Protein 1CR0 (pdb70)

Nearest PDB structures (foldseek):
  1cr0-assembly1_A  TM=1.004E+00  e=1.723E-52  Escherichia phage T7
  1e0j-assembly1_B  TM=9.551E-01  e=3.280E-39  Escherichia phage T7
  1e0j-assembly1_A  TM=9.214E-01  e=4.225E-39  Escherichia phage T7
  5ikn-assembly1_H  TM=9.353E-01  e=5.532E-37  Escherichia phage T7
  6n9w-assembly1_C  TM=9.108E-01  e=1.042E-36  Escherichia phage T7

Sequence (241 aa):
MRERIREHLSSEESVGLLFSGCTGINDKTLGARGGEVIMVTSGSGMGKSTFVRQQALQWGTAMGKKVGLAMLEESVEETAEDLIGLHNRVRLRQSDSLKREIIENGKFDQWFDELFGNDTFHLYDSFAEAETDRLLAKLAYMRSGLGCDVIILDHISIRKMIDNLMTKLKGFAKSTGVVLVVICHLKDLRALRQLSDTIIALERNQLVLVRILKCRFTGDTGIAGYMEYNKETGWLEPSSY

CATH classification: 3.40.50.300

InterPro domains:
  IPR006171 TOPRIM domain [PS50880] (151-238)
  IPR006171 TOPRIM domain [SM00493] (151-228)
  IPR007694 DNA helicase, DnaB-like, C-terminal [PF03796] (290-509)
  IPR007694 DNA helicase, DnaB-like, C-terminal [PS51199] (281-548)
  IPR013237 DNA primase/helicase Gp4, N-terminal, Bacteriophage T7-like [PF08273] (13-47)
  IPR013237 DNA primase/helicase Gp4, N-terminal, Bacteriophage T7-like [SM00778] (12-48)
  IPR027032 Twinkle-like protein [PTHR12873] (53-548)
  IPR027417 P-loop containing nucleoside triphosphate hydrolase [G3DSA:3.40.50.300] (271-547)
  IPR027417 P-loop containing nucleoside triphosphate hydrolase [SSF52540] (273-540)
  IPR034154 Archaeal primase DnaG/twinkle-like, TOPRIM domain [cd01029] (151-234)
  IPR046394 Bacteriophage T7 DNA helicase/primase [MF_04154] (8-566)
  IPR048774 Bacteriophage T7 DNA helicase/primase, N-terminal [PF21268] (76-134)

GO terms:
  GO:0003899 DNA-directed RNA polymerase activity (F, IDA)
  GO:0003678 DNA helicase activity (F, IDA)
  GO:0043139 5'-3' DNA helicase activity (F, IDA)
  GO:0016887 ATP hydrolysis activity (F, EXP)
  GO:0042802 identical protein binding (F, IPI)
  GO:0005515 protein binding (F, IPI)

Radius of gyration: 18.23 Å; Cα contacts (8 Å, |Δi|>4): 476; chains: 1; bounding box: 60×40×42 Å

Foldseek 3Di:
DVVVVVVVVVVDDQADQDFDFAQQPCVQANHFWFLAEEEEEEAPPLCRCQRVLRRLLCCVPVVVFAEEEEAQDDDPVVVLQSNLLLVVLANCVVDPPCVVCCVVVVVVVVSCCVRVVDLRYHYHYDPPDLDLVVVLVVVLCCCVVSVGQEYEAHAEDDDCSCVVNLVSVSVSRNVSRHGYYYYDHQCVVSVSVVSHQWYWYWDDDDDIWIWTCHHNSRRRGGTRADWCQDPGRRHTHYDDD

Structure (mmCIF, N/CA/C/O backbone):
data_1CR0
#
_entry.id   1CR0
#
_cell.length_a   80.600
_cell.length_b   80.600
_cell.length_c   85.610
_cell.angle_alpha   90.00
_cell.angle_beta   90.00
_cell.angle_gamma   120.00
#
_symmetry.space_group_name_H-M   'P 61'
#
loop_
_entity.id
_entity.type
_entity.pdbx_description
1 polymer 'DNA PRIMASE/HELICASE'
2 non-polymer 'SULFATE ION'
3 water water
#
loop_
_atom_site.group_PDB
_atom_site.id
_atom_site.type_symbol
_atom_site.label_atom_id
_atom_site.label_alt_id
_atom_site.label_comp_id
_atom_site.label_asym_id
_atom_site.label_entity_id
_atom_site.label_seq_id
_atom_site.pdbx_PDB_ins_code
_atom_site.Cartn_x
_atom_site.Cartn_y
_atom_site.Cartn_z
_atom_site.occupancy
_atom_site.B_iso_or_equiv
_atom_site.auth_seq_id
_atom_site.auth_comp_id
_atom_site.auth_asym_id
_atom_site.auth_atom_id
_atom_site.pdbx_PDB_model_num
ATOM 1 N N . MET A 1 1 ? 33.803 41.450 20.050 1.00 81.83 271 MET A N 1
ATOM 2 C CA . MET A 1 1 ? 32.971 40.555 20.894 1.00 80.69 271 MET A CA 1
ATOM 3 C C . MET A 1 1 ? 32.964 41.092 22.316 1.00 80.60 271 MET A C 1
ATOM 4 O O . MET A 1 1 ? 31.927 41.186 22.951 1.00 80.63 271 MET A O 1
ATOM 9 N N . ARG A 1 2 ? 34.147 41.435 22.811 1.00 78.28 272 ARG A N 1
ATOM 10 C CA . ARG A 1 2 ? 34.308 41.974 24.159 1.00 77.91 272 ARG A CA 1
ATOM 11 C C . ARG A 1 2 ? 33.234 43.039 24.465 1.00 76.65 272 ARG A C 1
ATOM 12 O O . ARG A 1 2 ? 32.386 42.830 25.321 1.00 76.33 272 ARG A O 1
ATOM 20 N N . GLU A 1 3 ? 33.286 44.171 23.732 1.00 75.44 273 GLU A N 1
ATOM 21 C CA . GLU A 1 3 ? 32.324 45.267 23.876 1.00 69.59 273 GLU A CA 1
ATOM 22 C C . GLU A 1 3 ? 30.936 44.733 23.633 1.00 61.78 273 GLU A C 1
ATOM 23 O O . GLU A 1 3 ? 29.975 45.128 24.285 1.00 64.30 273 GLU A O 1
ATOM 29 N N . ARG A 1 4 ? 30.860 43.821 22.674 1.00 56.59 274 ARG A N 1
ATOM 30 C CA . ARG A 1 4 ? 29.633 43.165 22.288 1.00 57.46 274 ARG A CA 1
ATOM 31 C C . ARG A 1 4 ? 29.022 42.408 23.468 1.00 55.92 274 ARG A C 1
ATOM 32 O O . ARG A 1 4 ? 27.813 42.475 23.668 1.00 58.81 274 ARG A O 1
ATOM 40 N N . ILE A 1 5 ? 29.870 41.695 24.234 1.00 54.81 275 ILE A N 1
ATOM 41 C CA . ILE A 1 5 ? 29.472 40.897 25.413 1.00 52.96 275 ILE A CA 1
ATOM 42 C C . ILE A 1 5 ? 29.076 41.829 26.558 1.00 54.03 275 ILE A C 1
ATOM 43 O O . ILE A 1 5 ? 28.011 41.692 27.151 1.00 59.56 275 ILE A O 1
ATOM 48 N N . ARG A 1 6 ? 29.964 42.769 26.833 1.00 54.47 276 ARG A N 1
ATOM 49 C CA . ARG A 1 6 ? 29.815 43.783 27.868 1.00 55.93 276 ARG A CA 1
ATOM 50 C C . ARG A 1 6 ? 28.405 44.390 27.882 1.00 54.58 276 ARG A C 1
ATOM 51 O O . ARG A 1 6 ? 27.638 44.159 28.813 1.00 48.16 276 ARG A O 1
ATOM 53 N N . GLU A 1 7 ? 28.079 45.177 26.841 1.00 55.85 277 GLU A N 1
ATOM 54 C CA . GLU A 1 7 ? 26.766 45.812 26.742 1.00 59.36 277 GLU A CA 1
ATOM 55 C C . GLU A 1 7 ? 25.671 44.763 26.846 1.00 56.73 277 GLU A C 1
ATOM 56 O O . GLU A 1 7 ? 24.634 45.001 27.443 1.00 59.21 277 GLU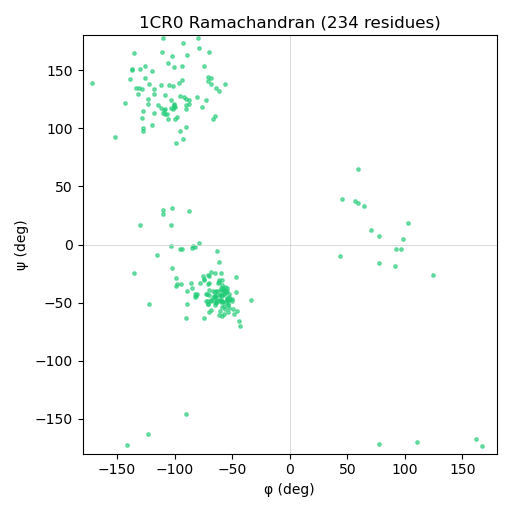 A O 1
ATOM 62 N N . HIS A 1 8 ? 25.912 43.588 26.261 1.00 57.24 278 HIS A N 1
ATOM 63 C CA . HIS A 1 8 ? 24.942 42.497 26.321 1.00 53.80 278 HIS A CA 1
ATOM 64 C C . HIS A 1 8 ? 24.685 42.130 27.781 1.00 50.40 278 HIS A C 1
ATOM 65 O O . HIS A 1 8 ? 23.542 41.936 28.187 1.00 50.20 278 HIS A O 1
ATOM 72 N N . LEU A 1 9 ? 25.765 42.059 28.553 1.00 49.41 279 LEU A N 1
ATOM 73 C CA . LEU A 1 9 ? 25.706 41.752 29.966 1.00 53.65 279 LEU A CA 1
ATOM 74 C C . LEU A 1 9 ? 24.950 42.839 30.723 1.00 58.84 279 LEU A C 1
ATOM 75 O O . LEU A 1 9 ? 24.093 42.544 31.541 1.00 59.48 279 LEU A O 1
ATOM 80 N N . SER A 1 10 ? 25.302 44.100 30.490 1.00 62.28 280 SER A N 1
ATOM 81 C CA . SER A 1 10 ? 24.678 45.225 31.194 1.00 65.93 280 SER A CA 1
ATOM 82 C C . SER A 1 10 ? 23.296 45.631 30.672 1.00 64.11 280 SER A C 1
ATOM 83 O O . SER A 1 10 ? 22.718 46.596 31.182 1.00 68.27 280 SER A O 1
ATOM 86 N N . SER A 1 11 ? 22.781 44.929 29.663 1.00 64.31 281 SER A N 1
ATOM 87 C CA . SER A 1 11 ? 21.477 45.247 29.058 1.00 66.43 281 SER A CA 1
ATOM 88 C C . SER A 1 11 ? 20.438 44.145 29.260 1.00 65.17 281 SER A C 1
ATOM 89 O O . SER A 1 11 ? 19.259 44.324 28.930 1.00 67.80 281 SER A O 1
ATOM 92 N N . GLU A 1 12 ? 20.880 43.017 29.763 1.00 61.49 282 GLU A N 1
ATOM 93 C CA . GLU A 1 12 ? 20.034 41.847 29.990 1.00 68.22 282 GLU A CA 1
ATOM 94 C C . GLU A 1 12 ? 19.211 41.937 31.300 1.00 71.08 282 GLU A C 1
ATOM 95 O O . GLU A 1 12 ? 19.756 42.165 32.386 1.00 74.35 282 GLU A O 1
ATOM 101 N N . GLU A 1 13 ? 17.872 41.744 31.176 1.00 71.42 283 GLU A N 1
ATOM 102 C CA . GLU A 1 13 ? 16.960 41.772 32.347 1.00 69.04 283 GLU A CA 1
ATOM 103 C C . GLU A 1 13 ? 16.714 40.344 32.855 1.00 61.81 283 GLU A C 1
ATOM 104 O O . GLU A 1 13 ? 15.918 39.573 32.303 1.00 62.28 283 GLU A O 1
ATOM 110 N N . SER A 1 14 ? 17.440 39.961 33.874 1.00 52.80 284 SER A N 1
ATOM 111 C CA . SER A 1 14 ? 17.286 38.609 34.365 1.00 48.07 284 SER A CA 1
ATOM 112 C C . SER A 1 14 ? 16.102 38.465 35.276 1.00 44.56 284 SER A C 1
ATOM 113 O O . SER A 1 14 ? 15.347 37.512 35.149 1.00 45.77 284 SER A O 1
ATOM 116 N N . VAL A 1 15 ? 15.950 39.423 36.188 1.00 42.60 285 VAL A N 1
ATOM 117 C CA . VAL A 1 15 ? 14.858 39.456 37.166 1.00 43.53 285 VAL A CA 1
ATOM 118 C C . VAL A 1 15 ? 13.642 40.216 36.602 1.00 40.14 285 VAL A C 1
ATOM 119 O O . VAL A 1 15 ? 13.705 41.419 36.317 1.00 44.59 285 VAL A O 1
ATOM 123 N N . GLY A 1 16 ? 12.531 39.502 36.452 1.00 36.35 286 GLY A N 1
ATOM 124 C CA . GLY A 1 16 ? 11.292 40.090 35.944 1.00 41.99 286 GLY A CA 1
ATOM 125 C C . GLY A 1 16 ? 10.407 40.642 37.079 1.00 38.68 286 GLY A C 1
ATOM 126 O O . GLY A 1 16 ? 10.903 41.159 38.096 1.00 38.09 286 GLY A O 1
ATOM 127 N N . LEU A 1 17 ? 9.093 40.546 36.909 1.00 33.73 287 LEU A N 1
ATOM 128 C CA . LEU A 1 17 ? 8.165 41.009 37.921 1.00 27.54 287 LEU A CA 1
ATOM 129 C C . LEU A 1 17 ? 8.157 39.980 39.018 1.00 28.97 287 LEU A C 1
ATOM 130 O O . LEU A 1 17 ? 7.832 38.817 38.790 1.00 32.76 287 LEU A O 1
ATOM 135 N N . LEU A 1 18 ? 8.548 40.391 40.205 1.00 32.34 288 LEU A N 1
ATOM 136 C CA . LEU A 1 18 ? 8.602 39.476 41.341 1.00 31.96 288 LEU A CA 1
ATOM 137 C C . LEU A 1 18 ? 7.214 39.042 41.787 1.00 34.08 288 LEU A C 1
ATOM 138 O O . LEU A 1 18 ? 6.297 39.858 41.857 1.00 38.32 288 LEU A O 1
ATOM 143 N N . PHE A 1 19 ? 7.074 37.740 42.109 1.00 31.73 289 PHE A N 1
ATOM 144 C CA . PHE A 1 19 ? 5.807 37.167 42.592 1.00 29.38 289 PHE A CA 1
ATOM 145 C C . PHE A 1 19 ? 5.628 37.519 44.075 1.00 35.92 289 PHE A C 1
ATOM 146 O O . PHE A 1 19 ? 6.553 38.027 44.708 1.00 37.16 289 PHE A O 1
ATOM 154 N N . SER A 1 20 ? 4.432 37.272 44.642 1.00 41.27 290 SER A N 1
ATOM 155 C CA . SER A 1 20 ? 4.184 37.608 46.061 1.00 44.18 290 SER A CA 1
ATOM 156 C C . SER A 1 20 ? 3.439 36.535 46.825 1.00 42.36 290 SER A C 1
ATOM 157 O O . SER A 1 20 ? 2.590 35.835 46.295 1.00 41.36 290 SER A O 1
ATOM 160 N N . GLY A 1 21 ? 3.720 36.494 48.126 1.00 44.09 291 GLY A N 1
ATOM 161 C CA . GLY A 1 21 ? 3.051 35.589 49.062 1.00 48.08 291 GLY A CA 1
ATOM 162 C C . GLY A 1 21 ? 3.735 34.238 49.265 1.00 48.62 291 GLY A C 1
ATOM 163 O O . GLY A 1 21 ? 3.450 33.539 50.230 1.00 52.97 291 GLY A O 1
ATOM 164 N N . CYS A 1 22 ? 4.609 33.853 48.362 1.00 49.93 292 CYS A N 1
ATOM 165 C CA . CYS A 1 22 ? 5.275 32.563 48.497 1.00 53.17 292 CYS A CA 1
ATOM 166 C C . CYS A 1 22 ? 6.776 32.717 48.595 1.00 57.62 292 CYS A C 1
ATOM 167 O O . CYS A 1 22 ? 7.449 32.917 47.588 1.00 58.80 292 CYS A O 1
ATOM 170 N N . THR A 1 23 ? 7.296 32.595 49.808 1.00 64.18 293 THR A N 1
ATOM 171 C CA . THR A 1 23 ? 8.736 32.684 50.025 1.00 71.84 293 THR A CA 1
ATOM 172 C C . THR A 1 23 ? 9.448 31.510 49.323 1.00 72.36 293 THR A C 1
ATOM 173 O O . THR A 1 23 ? 9.336 30.339 49.718 1.00 71.45 293 THR A O 1
ATOM 177 N N . GLY A 1 24 ? 10.193 31.825 48.275 1.00 69.46 294 GLY A N 1
ATOM 178 C CA . GLY A 1 24 ? 10.934 30.825 47.514 1.00 61.56 294 GLY A CA 1
ATOM 179 C C . GLY A 1 24 ? 10.603 30.826 46.015 1.00 57.69 294 GLY A C 1
ATOM 180 O O . GLY A 1 24 ? 11.400 30.380 45.192 1.00 62.39 294 GLY A O 1
ATOM 181 N N . ILE A 1 25 ? 9.410 31.271 45.664 1.00 51.55 295 ILE A N 1
ATOM 182 C CA . ILE A 1 25 ? 8.989 31.288 44.276 1.00 41.95 295 ILE A CA 1
ATOM 183 C C . ILE A 1 25 ? 9.966 32.107 43.410 1.00 41.11 295 ILE A C 1
ATOM 184 O O . ILE A 1 25 ? 10.303 31.693 42.312 1.00 43.18 295 ILE A O 1
ATOM 189 N N . ASN A 1 26 ? 10.411 33.270 43.927 1.00 38.94 296 ASN A N 1
ATOM 190 C CA . ASN A 1 26 ? 11.356 34.157 43.227 1.00 38.31 296 ASN A CA 1
ATOM 191 C C . ASN A 1 26 ? 12.754 33.573 43.174 1.00 41.22 296 ASN A C 1
ATOM 192 O O . ASN A 1 26 ? 13.537 33.902 42.279 1.00 44.60 296 ASN A O 1
ATOM 197 N N . ASP A 1 27 ? 13.071 32.719 44.134 1.00 38.44 297 ASP A N 1
ATOM 198 C CA . ASP A 1 27 ? 14.364 32.097 44.180 1.00 39.60 297 ASP A CA 1
ATOM 199 C C . ASP A 1 27 ? 14.534 31.208 42.961 1.00 38.16 297 ASP A C 1
ATOM 200 O O . ASP A 1 27 ? 15.568 31.255 42.299 1.00 47.03 297 ASP A O 1
ATOM 205 N N . LYS A 1 28 ? 13.527 30.353 42.718 1.00 34.16 298 LYS A N 1
ATOM 206 C CA . LYS A 1 28 ? 13.528 29.358 41.640 1.00 34.79 298 LYS A CA 1
ATOM 207 C C . LYS A 1 28 ? 13.069 29.862 40.283 1.00 33.31 298 LYS A C 1
ATOM 208 O O . LYS A 1 28 ? 13.099 29.110 39.328 1.00 43.32 298 LYS A O 1
ATOM 210 N N . THR A 1 29 ? 12.651 31.109 40.173 1.00 35.28 299 THR A N 1
ATOM 211 C CA . THR A 1 29 ? 12.200 31.622 38.865 1.00 30.49 299 THR A CA 1
ATOM 212 C C . THR A 1 29 ? 12.753 32.993 38.547 1.00 29.48 299 THR A C 1
ATOM 213 O O . THR A 1 29 ? 12.813 33.357 37.394 1.00 33.57 299 THR A O 1
ATOM 217 N N . LEU A 1 30 ? 13.115 33.751 39.575 1.00 31.64 300 LEU A N 1
ATOM 218 C CA . LEU A 1 30 ? 13.627 35.114 39.432 1.00 30.22 300 LEU A CA 1
ATOM 219 C C . LEU A 1 30 ? 12.547 36.035 38.857 1.00 30.98 300 LEU A C 1
ATOM 220 O O . LEU A 1 30 ? 12.848 36.984 38.154 1.00 34.98 300 LEU A O 1
ATOM 225 N N . GLY A 1 31 ? 11.295 35.767 39.205 1.00 27.43 301 GLY A N 1
ATOM 226 C CA . GLY A 1 31 ? 10.164 36.594 38.758 1.00 26.97 301 GLY A CA 1
ATOM 227 C C . GLY A 1 31 ? 9.745 36.340 37.326 1.00 29.82 301 GLY A C 1
ATOM 228 O O . GLY A 1 31 ? 10.219 35.403 36.691 1.00 32.54 301 GLY A O 1
ATOM 229 N N . ALA A 1 32 ? 8.829 37.199 36.839 1.00 27.20 302 ALA A N 1
ATOM 230 C CA . ALA A 1 32 ? 8.279 37.121 35.488 1.00 27.25 302 ALA A CA 1
ATOM 231 C C . ALA A 1 32 ? 8.888 38.162 34.530 1.00 28.11 302 ALA A C 1
ATOM 232 O O . ALA A 1 32 ? 8.735 39.373 34.701 1.00 29.14 302 ALA A O 1
ATOM 234 N N . ARG A 1 33 ? 9.551 37.670 33.492 1.00 27.58 303 ARG A N 1
ATOM 235 C CA . ARG A 1 33 ? 10.157 38.517 32.480 1.00 22.00 303 ARG A CA 1
ATOM 236 C C . ARG A 1 33 ? 9.211 38.739 31.300 1.00 25.92 303 ARG A C 1
ATOM 237 O O . ARG A 1 33 ? 8.323 37.947 31.007 1.00 25.76 303 ARG A O 1
ATOM 245 N N . GLY A 1 34 ? 9.408 39.853 30.626 1.00 29.72 304 GLY A N 1
ATOM 246 C CA . GLY A 1 34 ? 8.591 40.206 29.488 1.00 28.21 304 GLY A CA 1
ATOM 247 C C . GLY A 1 34 ? 8.896 39.305 28.315 1.00 29.17 304 GLY A C 1
ATOM 248 O O . GLY A 1 34 ? 10.051 38.979 28.049 1.00 27.82 304 GLY A O 1
ATOM 249 N N . GLY A 1 35 ? 7.856 38.923 27.600 1.00 33.00 305 GLY A N 1
ATOM 250 C CA . GLY A 1 35 ? 7.982 38.059 26.435 1.00 33.06 305 GLY A CA 1
ATOM 251 C C . GLY A 1 35 ? 7.815 36.595 26.808 1.00 32.14 305 GLY A C 1
ATOM 252 O O . GLY A 1 35 ? 7.824 35.727 25.945 1.00 38.50 305 GLY A O 1
ATOM 253 N N . GLU A 1 36 ? 7.676 36.331 28.100 1.00 30.63 306 GLU A N 1
ATOM 254 C CA . GLU A 1 36 ? 7.504 34.975 28.598 1.00 31.00 306 GLU A CA 1
ATOM 255 C C . GLU A 1 36 ? 6.048 34.693 28.901 1.00 30.28 306 GLU A C 1
ATOM 256 O O . GLU A 1 36 ? 5.253 35.587 29.225 1.00 31.28 306 GLU A O 1
ATOM 262 N N . VAL A 1 37 ? 5.716 33.427 28.804 1.00 25.20 307 VAL A N 1
ATOM 263 C CA . VAL A 1 37 ? 4.389 32.934 29.061 1.00 23.92 307 VAL A CA 1
ATOM 264 C C . VAL A 1 37 ? 4.415 32.132 30.336 1.00 29.57 307 VAL A C 1
ATOM 265 O O . VAL A 1 37 ? 5.021 31.061 30.392 1.00 34.52 307 VAL A O 1
ATOM 269 N N . ILE A 1 38 ? 3.744 32.633 31.364 1.00 27.23 308 ILE A N 1
ATOM 270 C CA . ILE A 1 38 ? 3.679 31.922 32.632 1.00 22.20 308 ILE A CA 1
ATOM 271 C C . ILE A 1 38 ? 2.412 31.118 32.672 1.00 25.75 308 ILE A C 1
ATOM 272 O O . ILE A 1 38 ? 1.322 31.644 32.439 1.00 25.16 308 ILE A O 1
ATOM 277 N N . MET A 1 39 ? 2.556 29.842 32.972 1.00 30.01 309 MET A N 1
ATOM 278 C CA . MET A 1 39 ? 1.421 28.940 33.058 1.00 27.30 309 MET A CA 1
ATOM 279 C C . MET A 1 39 ? 1.198 28.501 34.493 1.00 30.08 309 MET A C 1
ATOM 280 O O . MET A 1 39 ? 2.036 27.853 35.132 1.00 32.53 309 MET A O 1
ATOM 285 N N . VAL A 1 40 ? 0.050 28.855 34.990 1.00 31.46 310 VAL A N 1
ATOM 286 C CA . VAL A 1 40 ? -0.343 28.516 36.339 1.00 32.01 310 VAL A CA 1
ATOM 287 C C . VAL A 1 40 ? -1.434 27.465 36.235 1.00 39.93 310 VAL A C 1
ATOM 288 O O . VAL A 1 40 ? -2.505 27.689 35.664 1.00 43.29 310 VAL A O 1
ATOM 292 N N . THR A 1 41 ? -1.139 26.295 36.722 1.00 42.31 311 THR A N 1
ATOM 293 C CA . THR A 1 41 ? -2.079 25.208 36.607 1.00 46.18 311 THR A CA 1
ATOM 294 C C . THR A 1 41 ? -2.239 24.407 37.907 1.00 53.11 311 THR A C 1
ATOM 295 O O . THR A 1 41 ? -1.431 24.507 38.833 1.00 57.45 311 THR A O 1
ATOM 299 N N . SER A 1 42 ? -3.306 23.609 37.960 1.00 55.29 312 SER A N 1
ATOM 300 C CA . SER A 1 42 ? -3.651 22.767 39.109 1.00 58.27 312 SER A CA 1
ATOM 301 C C . SER A 1 42 ? -5.084 22.233 38.980 1.00 62.21 312 SER A C 1
ATOM 302 O O . SER A 1 42 ? -5.737 22.396 37.955 1.00 62.96 312 SER A O 1
ATOM 305 N N . GLY A 1 43 ? -5.580 21.565 40.019 1.00 65.20 313 GLY A N 1
ATOM 306 C CA . GLY A 1 43 ? -6.938 21.022 39.994 1.00 67.37 313 GLY A CA 1
ATOM 307 C C . GLY A 1 43 ? -7.982 22.124 40.169 1.00 64.53 313 GLY A C 1
ATOM 308 O O . GLY A 1 43 ? -7.708 23.146 40.768 1.00 66.78 313 GLY A O 1
ATOM 309 N N . SER A 1 44 ? -9.192 21.899 39.646 1.00 65.27 314 SER A N 1
ATOM 310 C CA . SER A 1 44 ? -10.275 22.878 39.772 1.00 65.91 314 SER A CA 1
ATOM 311 C C . SER A 1 44 ? -10.523 23.194 41.257 1.00 64.89 314 SER A C 1
ATOM 312 O O . SER A 1 44 ? -10.544 22.298 42.100 1.00 64.10 314 SER A O 1
ATOM 315 N N . GLY A 1 45 ? -10.725 24.468 41.567 1.00 64.44 315 GLY A N 1
ATOM 316 C CA . GLY A 1 45 ? -10.979 24.931 42.937 1.00 66.68 315 GLY A CA 1
ATOM 317 C C . GLY A 1 45 ? -9.740 24.848 43.865 1.00 66.55 315 GLY A C 1
ATOM 318 O O . GLY A 1 45 ? -9.882 24.965 45.090 1.00 71.07 315 GLY A O 1
ATOM 319 N N . MET A 1 46 ? -8.550 24.626 43.284 1.00 63.34 316 MET A N 1
ATOM 320 C CA . MET A 1 46 ? -7.280 24.512 44.025 1.00 58.62 316 MET A CA 1
ATOM 321 C C . MET A 1 46 ? -6.613 25.884 44.332 1.00 51.47 316 MET A C 1
ATOM 322 O O . MET A 1 46 ? -5.612 25.938 45.034 1.00 47.85 316 MET A O 1
ATOM 327 N N . GLY A 1 47 ? -7.219 26.993 43.881 1.00 48.52 317 GLY A N 1
ATOM 328 C CA . GLY A 1 47 ? -6.732 28.365 44.176 1.00 38.34 317 GLY A CA 1
ATOM 329 C C . GLY A 1 47 ? -5.967 29.075 43.045 1.00 35.19 317 GLY A C 1
ATOM 330 O O . GLY A 1 47 ? -5.221 30.008 43.312 1.00 30.31 317 GLY A O 1
ATOM 331 N N . LYS A 1 48 ? -6.110 28.626 41.810 1.00 32.32 318 LYS A N 1
ATOM 332 C CA . LYS A 1 48 ? -5.392 29.235 40.702 1.00 32.43 318 LYS A CA 1
ATOM 333 C C . LYS A 1 48 ? -5.685 30.734 40.565 1.00 31.24 318 LYS A C 1
ATOM 334 O O . LYS A 1 48 ? -4.772 31.549 40.599 1.00 29.52 318 LYS A O 1
ATOM 340 N N . SER A 1 49 ? -6.952 31.079 40.366 1.00 30.64 319 SER A N 1
ATOM 341 C CA . SER A 1 49 ? -7.387 32.458 40.174 1.00 32.26 319 SER A CA 1
ATOM 342 C C . SER A 1 49 ? -6.950 33.368 41.292 1.00 29.62 319 SER A C 1
ATOM 343 O O . SER A 1 49 ? -6.433 34.447 41.047 1.00 31.09 319 SER A O 1
ATOM 346 N N . THR A 1 50 ? -7.169 32.939 42.519 1.00 29.73 320 THR A N 1
ATOM 347 C CA . THR A 1 50 ? -6.798 33.729 43.684 1.00 38.85 320 THR A CA 1
ATOM 348 C C . THR A 1 50 ? -5.341 34.140 43.588 1.00 35.82 320 THR A C 1
ATOM 349 O O . THR A 1 50 ? -5.011 35.311 43.674 1.00 36.28 320 THR A O 1
ATOM 353 N N . PHE A 1 51 ? -4.485 33.145 43.424 1.00 35.49 321 PHE A N 1
ATOM 354 C CA . PHE A 1 51 ? -3.043 33.319 43.320 1.00 30.13 321 PHE A CA 1
ATOM 355 C C . PHE A 1 51 ? -2.668 34.322 42.236 1.00 27.02 321 PHE A C 1
ATOM 356 O O . PHE A 1 51 ? -1.900 35.248 42.470 1.00 27.58 321 PHE A O 1
ATOM 364 N N . VAL A 1 52 ? -3.208 34.126 41.048 1.00 21.95 322 VAL A N 1
ATOM 365 C CA . VAL A 1 52 ? -2.928 35.012 39.952 1.00 20.62 322 VAL A CA 1
ATOM 366 C C . VAL A 1 52 ? -3.430 36.405 40.278 1.00 26.99 322 VAL A C 1
ATOM 367 O O . VAL A 1 52 ? -2.685 37.370 40.126 1.00 36.59 322 VAL A O 1
ATOM 371 N N . ARG A 1 53 ? -4.688 36.487 40.741 1.00 26.55 323 ARG A N 1
ATOM 372 C CA . ARG A 1 53 ? -5.305 37.755 41.112 1.00 24.48 323 ARG A CA 1
ATOM 373 C C . ARG A 1 53 ? -4.432 38.499 42.097 1.00 26.87 323 ARG A C 1
ATOM 374 O O . ARG A 1 53 ? -4.251 39.694 41.979 1.00 29.73 323 ARG A O 1
ATOM 382 N N . GLN A 1 54 ? -3.888 37.781 43.066 1.00 25.48 324 GLN A N 1
ATOM 383 C CA . GLN A 1 54 ? -3.028 38.384 44.042 1.00 15.78 324 GLN A CA 1
ATOM 384 C C . GLN A 1 54 ? -1.828 38.981 43.378 1.00 21.04 324 GLN A C 1
ATOM 385 O O . GLN A 1 54 ? -1.427 40.063 43.736 1.00 26.50 324 GLN A O 1
ATOM 391 N N . GLN A 1 55 ? -1.239 38.256 42.427 1.00 20.29 325 GLN A N 1
ATOM 392 C CA . GLN A 1 55 ? -0.065 38.737 41.724 1.00 15.83 325 GLN A CA 1
ATOM 393 C C . GLN A 1 55 ? -0.434 39.974 40.962 1.00 18.96 325 GLN A C 1
ATOM 394 O O . GLN A 1 55 ? 0.313 40.939 40.934 1.00 24.34 325 GLN A O 1
ATOM 400 N N . ALA A 1 56 ? -1.588 39.917 40.319 1.00 20.04 326 ALA A N 1
ATOM 401 C CA . ALA A 1 56 ? -2.080 41.019 39.529 1.00 25.81 326 ALA A CA 1
ATOM 402 C C . ALA A 1 56 ? -2.229 42.263 40.389 1.00 29.54 326 ALA A C 1
ATOM 403 O O . ALA A 1 56 ? -1.787 43.332 40.000 1.00 36.67 326 ALA A O 1
ATOM 405 N N . LEU A 1 57 ? -2.876 42.101 41.548 1.00 27.71 327 LEU A N 1
ATOM 406 C CA . LEU A 1 57 ? -3.127 43.174 42.503 1.00 25.70 327 LEU A CA 1
ATOM 407 C C . LEU A 1 57 ? -1.834 43.890 42.885 1.00 28.92 327 LEU A C 1
ATOM 408 O O . LEU A 1 57 ? -1.754 45.105 42.836 1.00 29.61 327 LEU A O 1
ATOM 413 N N . GLN A 1 58 ? -0.830 43.119 43.294 1.00 27.11 328 GL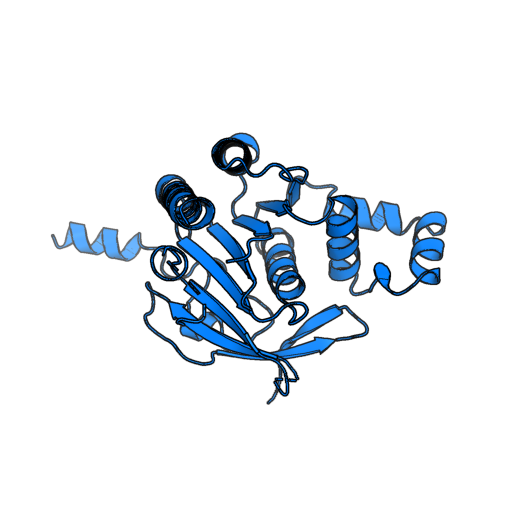N A N 1
ATOM 414 C CA . GLN A 1 58 ? 0.448 43.670 43.702 1.00 24.73 328 GLN A CA 1
ATOM 415 C C . GLN A 1 58 ? 1.170 44.342 42.537 1.00 27.58 328 GLN A C 1
ATOM 416 O O . GLN A 1 58 ? 1.723 45.421 42.683 1.00 32.87 328 GLN A O 1
ATOM 422 N N . TRP A 1 59 ? 1.180 43.688 41.385 1.00 22.94 329 TRP A N 1
ATOM 423 C CA . TRP A 1 59 ? 1.849 44.214 40.209 1.00 19.69 329 TRP A CA 1
ATOM 424 C C . TRP A 1 59 ? 1.354 45.596 39.836 1.00 23.40 329 TRP A C 1
ATOM 425 O O . TRP A 1 59 ? 2.142 46.521 39.678 1.00 23.33 329 TRP A O 1
ATOM 436 N N . GLY A 1 60 ? 0.050 45.707 39.651 1.00 26.81 330 GLY A N 1
ATOM 437 C CA . GLY A 1 60 ? -0.589 46.949 39.257 1.00 29.20 330 GLY A CA 1
ATOM 438 C C . GLY A 1 60 ? -0.686 47.956 40.396 1.00 34.26 330 GLY A C 1
ATOM 439 O O . GLY A 1 60 ? -0.759 49.151 40.157 1.00 41.69 330 GLY A O 1
ATOM 440 N N . THR A 1 61 ? -0.720 47.477 41.628 1.00 36.11 331 THR A N 1
ATOM 441 C CA . THR A 1 61 ? -0.854 48.344 42.798 1.00 38.06 331 THR A CA 1
ATOM 442 C C . THR A 1 61 ? 0.474 48.856 43.379 1.00 37.62 331 THR A C 1
ATOM 443 O O . THR A 1 61 ? 0.616 50.052 43.640 1.00 39.47 331 THR A O 1
ATOM 447 N N . ALA A 1 62 ? 1.410 47.954 43.643 1.00 38.75 332 ALA A N 1
ATOM 448 C CA . ALA A 1 62 ? 2.684 48.316 44.250 1.00 35.34 332 ALA A CA 1
ATOM 449 C C . ALA A 1 62 ? 3.808 48.452 43.237 1.00 39.58 332 ALA A C 1
ATOM 450 O O . ALA A 1 62 ? 4.692 49.277 43.421 1.00 47.82 332 ALA A O 1
ATOM 452 N N . MET A 1 63 ? 3.800 47.627 42.203 1.00 37.98 333 MET A N 1
ATOM 453 C CA . MET A 1 63 ? 4.843 47.672 41.203 1.00 40.02 333 MET A CA 1
ATOM 454 C C . MET A 1 63 ? 4.577 48.759 40.171 1.00 39.95 333 MET A C 1
ATOM 455 O O . MET A 1 63 ? 5.403 49.003 39.303 1.00 44.92 333 MET A O 1
ATOM 460 N N . GLY A 1 64 ? 3.442 49.439 40.315 1.00 35.94 334 GLY A N 1
ATOM 461 C CA . GLY A 1 64 ? 3.048 50.538 39.431 1.00 32.65 334 GLY A CA 1
ATOM 462 C C . GLY A 1 64 ? 2.931 50.094 37.984 1.00 29.94 334 GLY A C 1
ATOM 463 O O . GLY A 1 64 ? 3.264 50.850 37.070 1.00 33.66 334 GLY A O 1
ATOM 464 N N . LYS A 1 65 ? 2.465 48.872 37.778 1.00 26.69 335 LYS A N 1
ATOM 465 C CA . LYS A 1 65 ? 2.299 48.328 36.436 1.00 27.04 335 LYS A CA 1
ATOM 466 C C . LYS A 1 65 ? 0.822 48.357 36.001 1.00 27.02 335 LYS A C 1
ATOM 467 O O . LYS A 1 65 ? -0.080 48.477 36.830 1.00 32.18 335 LYS A O 1
ATOM 473 N N . LYS A 1 66 ? 0.591 48.236 34.691 1.00 25.82 336 LYS A N 1
ATOM 474 C CA . LYS A 1 66 ? -0.756 48.208 34.115 1.00 26.28 336 LYS A CA 1
ATOM 475 C C . LYS A 1 66 ? -1.083 46.753 33.836 1.00 26.79 336 LYS A C 1
ATOM 476 O O . LYS A 1 66 ? -0.344 46.073 33.122 1.00 25.85 336 LYS A O 1
ATOM 482 N N . VAL A 1 67 ? -2.156 46.261 34.440 1.00 22.82 337 VAL A N 1
ATOM 483 C CA . VAL A 1 67 ? -2.549 44.860 34.312 1.00 16.70 337 VAL A CA 1
ATOM 484 C C . VAL A 1 67 ? -3.874 44.662 33.592 1.00 19.69 337 VAL A C 1
ATOM 485 O O . VAL A 1 67 ? -4.933 45.097 34.034 1.00 21.56 337 VAL A O 1
ATOM 489 N N . GLY A 1 68 ? -3.808 43.940 32.505 1.00 18.69 338 GLY A N 1
ATOM 490 C CA . GLY A 1 68 ? -4.992 43.595 31.752 1.00 22.10 338 GLY A CA 1
ATOM 491 C C . GLY A 1 68 ? -5.448 42.209 32.197 1.00 25.01 338 GLY A C 1
ATOM 492 O O . GLY A 1 68 ? -4.628 41.312 32.392 1.00 27.61 338 GLY A O 1
ATOM 493 N N . LEU A 1 69 ? -6.748 42.025 32.353 1.00 20.87 339 LEU A N 1
ATOM 494 C CA . LEU A 1 69 ? -7.302 40.741 32.755 1.00 22.14 339 LEU A CA 1
ATOM 495 C C . LEU A 1 69 ? -8.389 40.320 31.767 1.00 26.76 339 LEU A C 1
ATOM 496 O O . LEU A 1 69 ? -9.434 40.968 31.666 1.00 30.63 339 LEU A O 1
ATOM 501 N N . ALA A 1 70 ? -8.154 39.231 31.037 1.00 26.48 340 ALA A N 1
ATOM 502 C CA . ALA A 1 70 ? -9.143 38.736 30.078 1.00 22.71 340 ALA A CA 1
ATOM 503 C C . ALA A 1 70 ? -9.797 37.474 30.611 1.00 29.55 340 ALA A C 1
ATOM 504 O O . ALA A 1 70 ? -9.145 36.432 30.755 1.00 34.59 340 ALA A O 1
ATOM 506 N N . MET A 1 71 ? -11.090 37.572 30.927 1.00 33.67 341 MET A N 1
ATOM 507 C CA . MET A 1 71 ? -11.846 36.425 31.475 1.00 37.03 341 MET A CA 1
ATOM 508 C C . MET A 1 71 ? -12.726 35.695 30.432 1.00 35.88 341 MET A C 1
ATOM 509 O O . MET A 1 71 ? -13.645 36.252 29.831 1.00 35.21 341 MET A O 1
ATOM 514 N N . LEU A 1 72 ? -12.426 34.424 30.220 1.00 38.09 342 LEU A N 1
ATOM 515 C CA . LEU A 1 72 ? -13.157 33.594 29.267 1.00 43.60 342 LEU A CA 1
ATOM 516 C C . LEU A 1 72 ? -14.415 32.975 29.880 1.00 46.46 342 LEU A C 1
ATOM 517 O O . LEU A 1 72 ? -15.425 32.799 29.197 1.00 48.54 342 LEU A O 1
ATOM 522 N N . GLU A 1 73 ? -14.314 32.586 31.148 1.00 50.70 343 GLU A N 1
ATOM 523 C CA . GLU A 1 73 ? -15.377 31.914 31.884 1.00 52.16 343 GLU A CA 1
ATOM 524 C C . GLU A 1 73 ? -16.318 32.872 32.623 1.00 55.66 343 GLU A C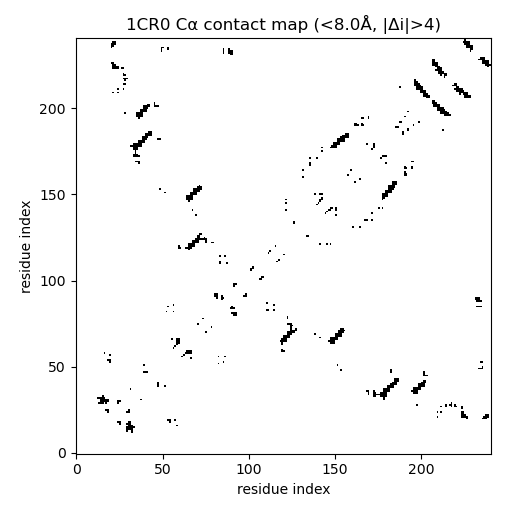 1
ATOM 525 O O . GLU A 1 73 ? -17.519 32.887 32.333 1.00 63.64 343 GLU A O 1
ATOM 527 N N . GLU A 1 74 ? -15.800 33.636 33.595 1.00 54.12 344 GLU A N 1
ATOM 528 C CA . GLU A 1 74 ? -16.647 34.560 34.375 1.00 53.15 344 GLU A CA 1
ATOM 529 C C . GLU A 1 74 ? -16.718 35.985 33.843 1.00 47.32 344 GLU A C 1
ATOM 530 O O . GLU A 1 74 ? -16.054 36.346 32.875 1.00 43.45 344 GLU A O 1
ATOM 536 N N . SER A 1 75 ? -17.601 36.767 34.481 1.00 43.07 345 SER A N 1
ATOM 537 C CA . SER A 1 75 ? -17.875 38.160 34.124 1.00 40.04 345 SER A CA 1
ATOM 538 C C . SER A 1 75 ? -16.982 39.150 34.836 1.00 37.64 345 SER A C 1
ATOM 539 O O . SER A 1 75 ? -16.322 38.848 35.823 1.00 39.35 345 SER A O 1
ATOM 542 N N . VAL A 1 76 ? -16.969 40.350 34.291 1.00 33.06 346 VAL A N 1
ATOM 543 C CA . VAL A 1 76 ? -16.172 41.427 34.817 1.00 31.25 346 VAL A CA 1
ATOM 544 C C . VAL A 1 76 ? -16.578 41.758 36.236 1.00 30.76 346 VAL A C 1
ATOM 545 O O . VAL A 1 76 ? -15.737 41.912 37.109 1.00 36.83 346 VAL A O 1
ATOM 549 N N . GLU A 1 77 ? -17.866 41.894 36.447 1.00 33.16 347 GLU A N 1
ATOM 550 C CA . GLU A 1 77 ? -18.379 42.230 37.758 1.00 42.11 347 GLU A CA 1
ATOM 551 C C . GLU A 1 77 ? -17.823 41.253 38.775 1.00 41.24 347 GLU A C 1
ATOM 552 O O . GLU A 1 77 ? -17.328 41.661 39.824 1.00 44.61 347 GLU A O 1
ATOM 558 N N . GLU A 1 78 ? -17.908 39.960 38.442 1.00 39.97 348 GLU A N 1
ATOM 559 C CA . GLU A 1 78 ? -17.418 38.897 39.302 1.00 39.06 348 GLU A CA 1
ATOM 560 C C . GLU A 1 78 ? -15.953 39.141 39.628 1.00 34.09 348 GLU A C 1
ATOM 561 O O . GLU A 1 78 ? -15.561 39.119 40.793 1.00 36.09 348 GLU A O 1
ATOM 567 N N . THR A 1 79 ? -15.161 39.396 38.588 1.00 27.32 349 THR A N 1
ATOM 568 C CA . THR A 1 79 ? -13.739 39.677 38.717 1.00 27.65 349 THR A CA 1
ATOM 569 C C . THR A 1 79 ? -13.517 40.928 39.559 1.00 26.79 349 THR A C 1
ATOM 570 O O . THR A 1 79 ? -12.696 40.927 40.457 1.00 31.29 349 THR A O 1
ATOM 574 N N . ALA A 1 80 ? -14.249 41.999 39.249 1.00 21.75 350 ALA A N 1
ATOM 575 C CA . ALA A 1 80 ? -14.115 43.248 39.984 1.00 18.29 350 ALA A CA 1
ATOM 576 C C . ALA A 1 80 ? -14.414 43.021 41.434 1.00 19.09 350 ALA A C 1
ATOM 577 O O . ALA A 1 80 ? -13.709 43.512 42.288 1.00 24.32 350 ALA A O 1
ATOM 579 N N . GLU A 1 81 ? -15.477 42.284 41.699 1.00 20.57 351 GLU A N 1
ATOM 580 C CA . GLU A 1 81 ? -15.890 41.987 43.057 1.00 28.25 351 GLU A CA 1
ATOM 581 C C . GLU A 1 81 ? -14.772 41.302 43.822 1.00 28.30 351 GLU A C 1
ATOM 582 O O . GLU A 1 81 ? -14.522 41.624 44.975 1.00 29.52 351 GLU A O 1
ATOM 588 N N . ASP A 1 82 ? -14.113 40.359 43.152 1.00 29.11 352 ASP A N 1
ATOM 589 C CA . ASP A 1 82 ? -13.008 39.600 43.710 1.00 24.13 352 ASP A CA 1
ATOM 590 C C . ASP A 1 82 ? -11.787 40.495 44.025 1.00 24.15 352 ASP A C 1
ATOM 591 O O . ASP A 1 82 ? -11.177 40.370 45.074 1.00 23.52 352 ASP A O 1
ATOM 596 N N . LEU A 1 83 ? -11.423 41.389 43.098 1.00 24.08 353 LEU A N 1
ATOM 597 C CA . LEU A 1 83 ? -10.276 42.283 43.292 1.00 21.34 353 LEU A CA 1
ATOM 598 C C . LEU A 1 83 ? -10.523 43.264 44.414 1.00 21.92 353 LEU A C 1
ATOM 599 O O . LEU A 1 83 ? -9.645 43.506 45.225 1.00 27.38 353 LEU A O 1
ATOM 604 N N . ILE A 1 84 ? -11.725 43.835 44.436 1.00 25.93 354 ILE A N 1
ATOM 605 C CA . ILE A 1 84 ? -12.136 44.809 45.448 1.00 24.30 354 ILE A CA 1
ATOM 606 C C . ILE A 1 84 ? -12.024 44.201 46.835 1.00 25.77 354 ILE A C 1
ATOM 607 O O . ILE A 1 84 ? -11.443 44.805 47.722 1.00 31.12 354 ILE A O 1
ATOM 612 N N . GLY A 1 85 ? -12.581 43.002 47.001 1.00 22.79 355 GLY A N 1
ATOM 613 C CA . GLY A 1 85 ? -12.533 42.291 48.273 1.00 23.06 355 GLY A CA 1
ATOM 614 C C . GLY A 1 85 ? -11.090 42.084 48.669 1.00 26.20 355 GLY A C 1
ATOM 615 O O . GLY A 1 85 ? -10.675 42.467 49.762 1.00 32.02 355 GLY A O 1
ATOM 616 N N . LEU A 1 86 ? -10.338 41.492 47.738 1.00 27.53 356 LEU A N 1
ATOM 617 C CA . LEU A 1 86 ? -8.914 41.214 47.876 1.00 23.82 356 LEU A CA 1
ATOM 618 C C . LEU A 1 86 ? -8.166 42.464 48.344 1.00 20.45 356 LEU A C 1
ATOM 619 O O . LEU A 1 86 ? -7.460 42.447 49.332 1.00 24.68 356 LEU A O 1
ATOM 624 N N . HIS A 1 87 ? -8.311 43.558 47.617 1.00 16.37 357 HIS A N 1
ATOM 625 C CA . HIS A 1 87 ? -7.645 44.795 47.971 1.00 22.67 357 HIS A CA 1
ATOM 626 C C . HIS A 1 87 ? -8.035 45.281 49.366 1.00 27.73 357 HIS A C 1
ATOM 627 O O . HIS A 1 87 ? -7.238 45.946 50.043 1.00 30.07 357 HIS A O 1
ATOM 634 N N . ASN A 1 88 ? -9.270 44.964 49.780 1.00 33.51 358 ASN A N 1
ATOM 635 C CA . ASN A 1 88 ? -9.805 45.366 51.094 1.00 32.80 358 ASN A CA 1
ATOM 636 C C . ASN A 1 88 ? -9.812 44.224 52.099 1.00 30.80 358 ASN A C 1
ATOM 637 O O . ASN A 1 88 ? -10.448 44.305 53.141 1.00 32.23 358 ASN A O 1
ATOM 642 N N . ARG A 1 89 ? -9.059 43.200 51.787 1.00 28.75 359 ARG A N 1
ATOM 643 C CA . ARG A 1 89 ? -8.901 42.054 52.646 1.00 26.08 359 ARG A CA 1
ATOM 644 C C . ARG A 1 89 ? -10.212 41.532 53.221 1.00 28.55 359 ARG A C 1
ATOM 645 O O . ARG A 1 89 ? -10.242 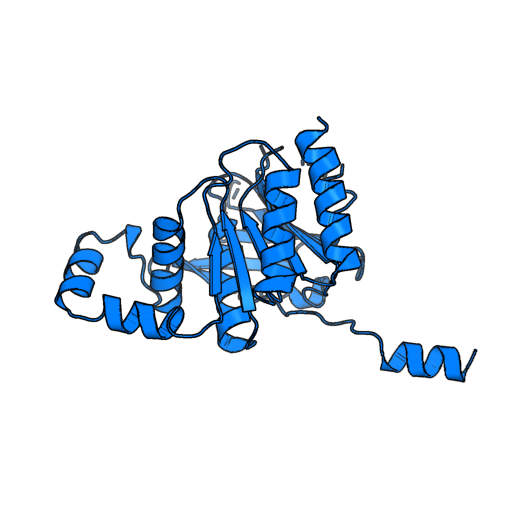41.092 54.363 1.00 35.07 359 ARG A O 1
ATOM 653 N N . VAL A 1 90 ? -11.269 41.533 52.413 1.00 30.65 360 VAL A N 1
ATOM 654 C CA . VAL A 1 90 ? -12.591 40.996 52.812 1.00 29.13 360 VAL A CA 1
ATOM 655 C C . VAL A 1 90 ? -13.205 40.169 51.675 1.00 30.07 360 VAL A C 1
ATOM 656 O O . VAL A 1 90 ? -12.954 40.423 50.497 1.00 29.70 360 VAL A O 1
ATOM 660 N N . ARG A 1 91 ? -14.015 39.170 52.034 1.00 31.29 361 ARG A N 1
ATOM 661 C CA . ARG A 1 91 ? -14.648 38.317 51.016 1.00 34.11 361 ARG A CA 1
ATOM 662 C C . ARG A 1 91 ? -16.065 38.727 50.738 1.00 29.64 361 ARG A C 1
ATOM 663 O O . ARG A 1 91 ? -17.009 38.231 51.356 1.00 34.44 361 ARG A O 1
ATOM 671 N N . LEU A 1 92 ? -16.210 39.644 49.822 1.00 27.88 362 LEU A N 1
ATOM 672 C CA . LEU A 1 92 ? -17.515 40.140 49.462 1.00 27.22 362 LEU A CA 1
ATOM 673 C C . LEU A 1 92 ? -18.491 39.021 49.110 1.00 32.57 362 LEU A C 1
ATOM 674 O O . LEU A 1 92 ? -19.632 39.059 49.517 1.00 42.72 362 LEU A O 1
ATOM 679 N N . ARG A 1 93 ? -18.057 38.065 48.316 1.00 31.85 363 ARG A N 1
ATOM 680 C CA . ARG A 1 93 ? -18.920 36.986 47.875 1.00 33.31 363 ARG A CA 1
ATOM 681 C C . ARG A 1 93 ? -19.493 36.144 49.000 1.00 31.31 363 ARG A C 1
ATOM 682 O O . ARG A 1 93 ? -20.493 35.484 48.812 1.00 35.01 363 ARG A O 1
ATOM 690 N N . GLN A 1 94 ? -18.827 36.105 50.141 1.00 32.16 364 GLN A N 1
ATOM 691 C CA . GLN A 1 94 ? -19.261 35.261 51.261 1.00 36.08 364 GLN A CA 1
ATOM 692 C C . GLN A 1 94 ? -20.108 35.981 52.287 1.00 40.52 364 GLN A C 1
ATOM 693 O O . GLN A 1 94 ? -20.549 35.374 53.266 1.00 47.02 364 GLN A O 1
ATOM 699 N N . SER A 1 95 ? -20.291 37.264 52.122 1.00 45.72 365 SER A N 1
ATOM 700 C CA . SER A 1 95 ? -21.045 38.031 53.108 1.00 46.44 365 SER A CA 1
ATOM 701 C C . SER A 1 95 ? -22.177 38.850 52.487 1.00 45.94 365 SER A C 1
ATOM 702 O O . SER A 1 95 ? -21.958 39.946 51.968 1.00 48.91 365 SER A O 1
ATOM 705 N N . ASP A 1 96 ? -23.403 38.330 52.582 1.00 47.21 366 ASP A N 1
ATOM 706 C CA . ASP A 1 96 ? -24.566 39.054 52.064 1.00 51.19 366 ASP A CA 1
ATOM 707 C C . ASP A 1 96 ? -24.694 40.378 52.824 1.00 49.37 366 ASP A C 1
ATOM 708 O O . ASP A 1 96 ? -25.182 41.383 52.304 1.00 54.05 366 ASP A O 1
ATOM 713 N N . SER A 1 97 ? -24.260 40.348 54.081 1.00 41.27 367 SER A N 1
ATOM 714 C CA . SER A 1 97 ? -24.302 41.493 54.962 1.00 40.43 367 SER A CA 1
ATOM 715 C C . SER A 1 97 ? -23.334 42.580 54.512 1.00 44.20 367 SER A C 1
ATOM 716 O O . SER A 1 97 ? -23.737 43.722 54.323 1.00 47.49 367 SER A O 1
ATOM 719 N N . LEU A 1 98 ? -22.056 42.218 54.378 1.00 44.96 368 LEU A N 1
ATOM 720 C CA . LEU A 1 98 ? -21.014 43.154 53.974 1.00 43.29 368 LEU A CA 1
ATOM 721 C C . LEU A 1 98 ? -21.368 43.851 52.662 1.00 45.01 368 LEU A C 1
ATOM 722 O O . LEU A 1 98 ? -21.241 45.059 52.552 1.00 46.29 368 LEU A O 1
ATOM 727 N N . LYS A 1 99 ? -21.803 43.082 51.667 1.00 42.45 369 LYS A N 1
ATOM 728 C CA . LYS A 1 99 ? -22.163 43.645 50.371 1.00 41.16 369 LYS A CA 1
ATOM 729 C C . LYS A 1 99 ? -23.182 44.736 50.532 1.00 43.41 369 LYS A C 1
ATOM 730 O O . LYS A 1 99 ? -23.086 45.791 49.910 1.00 47.37 369 LYS A O 1
ATOM 736 N N . ARG A 1 100 ? -24.186 44.443 51.347 1.00 45.99 370 ARG A N 1
ATOM 737 C CA . ARG A 1 100 ? -25.298 45.345 51.618 1.00 47.21 370 ARG A CA 1
ATOM 738 C C . ARG A 1 100 ? -24.823 46.555 52.422 1.00 50.04 370 ARG A C 1
ATOM 739 O O . ARG A 1 100 ? -25.139 47.687 52.068 1.00 53.30 370 ARG A O 1
ATOM 741 N N . GLU A 1 101 ? -24.054 46.291 53.480 1.00 50.65 371 GLU A N 1
ATOM 742 C CA . GLU A 1 101 ? -23.491 47.326 54.356 1.00 53.46 371 GLU A CA 1
ATOM 743 C C . GLU A 1 101 ? -22.596 48.307 53.576 1.00 56.70 371 GLU A C 1
ATOM 744 O O . GLU A 1 101 ? -22.718 49.509 53.743 1.00 60.25 371 GLU A O 1
ATOM 750 N N . ILE A 1 102 ? -21.684 47.774 52.757 1.00 60.86 372 ILE A N 1
ATOM 751 C CA . ILE A 1 102 ? -20.721 48.559 51.965 1.00 64.16 372 ILE A CA 1
ATOM 752 C C . ILE A 1 102 ? -21.349 49.504 50.928 1.00 63.90 372 ILE A C 1
ATOM 753 O O . ILE A 1 102 ? -20.789 50.563 50.640 1.00 62.30 372 ILE A O 1
ATOM 758 N N . ILE A 1 103 ? -22.485 49.116 50.352 1.00 65.20 373 ILE A N 1
ATOM 759 C CA . ILE A 1 103 ? -23.146 49.937 49.338 1.00 66.42 373 ILE A CA 1
ATOM 760 C C . ILE A 1 103 ? -23.813 51.183 49.928 1.00 74.43 373 ILE A C 1
ATOM 761 O O . ILE A 1 103 ? -23.620 52.286 49.412 1.00 81.95 373 ILE A O 1
ATOM 766 N N . GLU A 1 104 ? -24.592 51.015 50.999 1.00 76.90 374 GLU A N 1
ATOM 767 C CA . GLU A 1 104 ? -25.245 52.155 51.639 1.00 81.51 374 GLU A CA 1
ATOM 768 C C . GLU A 1 104 ? -24.214 52.963 52.448 1.00 84.21 374 GLU A C 1
ATOM 769 O O . GLU A 1 104 ? -24.353 54.174 52.592 1.00 89.97 374 GLU A O 1
ATOM 775 N N . ASN A 1 105 ? -23.177 52.267 52.947 1.00 84.24 375 ASN A N 1
ATOM 776 C CA . ASN A 1 105 ? -22.049 52.824 53.722 1.00 78.87 375 ASN A CA 1
ATOM 777 C C . ASN A 1 105 ? -21.299 53.890 52.913 1.00 71.92 375 ASN A C 1
ATOM 778 O O . ASN A 1 105 ? -20.803 54.877 53.453 1.00 72.02 375 ASN A O 1
ATOM 783 N N . GLY A 1 106 ? -21.220 53.674 51.611 1.00 65.22 376 GLY A N 1
ATOM 784 C CA . GLY A 1 106 ? -20.523 54.565 50.702 1.00 59.36 376 GLY A CA 1
ATOM 785 C C . GLY A 1 106 ? -19.106 54.035 50.461 1.00 59.23 376 GLY A C 1
ATOM 786 O O . GLY A 1 106 ? -18.359 54.617 49.684 1.00 63.11 376 GLY A O 1
ATOM 787 N N . LYS A 1 107 ? -18.749 52.933 51.170 1.00 56.69 377 LYS A N 1
ATOM 788 C CA . LYS A 1 107 ? -17.429 52.291 51.078 1.00 51.22 377 LYS A CA 1
ATOM 789 C C . LYS A 1 107 ? -17.228 51.582 49.733 1.00 47.02 377 LYS A C 1
ATOM 790 O O . LYS A 1 107 ? -16.105 51.447 49.257 1.00 44.45 377 LYS A O 1
ATOM 796 N N . PHE A 1 108 ? -18.320 51.154 49.109 1.00 35.76 378 PHE A N 1
ATOM 797 C CA . PHE A 1 108 ? -18.205 50.517 47.824 1.00 37.23 378 PHE A CA 1
ATOM 798 C C . PHE A 1 108 ? -17.550 51.493 46.868 1.00 44.04 378 PHE A C 1
ATOM 799 O O . PHE A 1 1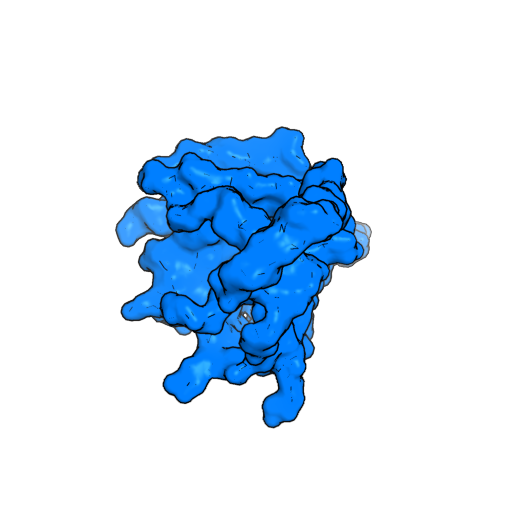08 ? -16.474 51.229 46.358 1.00 50.84 378 PHE A O 1
ATOM 807 N N . ASP A 1 109 ? -18.222 52.627 46.645 1.00 51.14 379 ASP A N 1
ATOM 808 C CA . ASP A 1 109 ? -17.731 53.678 45.761 1.00 54.91 379 ASP A CA 1
ATOM 809 C C . ASP A 1 109 ? -16.300 54.098 46.113 1.00 51.30 379 ASP A C 1
ATOM 810 O O . ASP A 1 109 ? -15.463 54.220 45.234 1.00 51.54 379 ASP A O 1
ATOM 815 N N . GLN A 1 110 ? -16.022 54.324 47.405 1.00 47.68 380 GLN A N 1
ATOM 816 C CA . GLN A 1 110 ? -14.678 54.723 47.844 1.00 48.47 380 GLN A CA 1
ATOM 817 C C . GLN A 1 110 ? -13.663 53.647 47.451 1.00 46.71 380 GLN A C 1
ATOM 818 O O . GLN A 1 110 ? -12.551 53.963 47.029 1.00 40.77 380 GLN A O 1
ATOM 821 N N . TRP A 1 111 ? -14.085 52.385 47.595 1.00 40.92 381 TRP A N 1
ATOM 822 C CA . TRP A 1 111 ? -13.278 51.228 47.261 1.00 30.62 381 TRP A CA 1
ATOM 823 C C . TRP A 1 111 ? -13.084 51.147 45.754 1.00 31.01 381 TRP A C 1
ATOM 824 O O . TRP A 1 111 ? -11.980 50.982 45.283 1.00 36.13 381 TRP A O 1
ATOM 835 N N . PHE A 1 112 ? -14.168 51.277 45.003 1.00 28.11 382 PHE A N 1
ATOM 836 C CA . PHE A 1 112 ? -14.114 51.230 43.553 1.00 34.34 382 PHE A CA 1
ATOM 837 C C . PHE A 1 112 ? -13.096 52.229 42.971 1.00 42.59 382 PHE A C 1
ATOM 838 O O . PHE A 1 112 ? -12.320 51.859 42.096 1.00 50.03 382 PHE A O 1
ATOM 846 N N . ASP A 1 113 ? -13.121 53.497 43.433 1.00 50.07 383 ASP A N 1
ATOM 847 C CA . ASP A 1 113 ? -12.204 54.537 42.923 1.00 52.39 383 ASP A CA 1
ATOM 848 C C . ASP A 1 113 ? -10.779 54.317 43.388 1.00 47.22 383 ASP A C 1
ATOM 849 O O . ASP A 1 113 ? -9.840 54.490 42.624 1.00 48.77 383 ASP A O 1
ATOM 854 N N . GLU A 1 114 ? -10.623 53.971 44.646 1.00 44.22 384 GLU A N 1
ATOM 855 C CA . GLU A 1 114 ? -9.311 53.750 45.201 1.00 52.86 384 GLU A CA 1
ATOM 856 C C . GLU A 1 114 ? -8.593 52.566 44.519 1.00 53.08 384 GLU A C 1
ATOM 857 O O . GLU A 1 114 ? -7.424 52.308 44.804 1.00 63.15 384 GLU A O 1
ATOM 863 N N . LEU A 1 115 ? -9.292 51.854 43.614 1.00 49.01 385 LEU A N 1
ATOM 864 C CA . LEU A 1 115 ? -8.723 50.686 42.904 1.00 41.34 385 LEU A CA 1
ATOM 865 C C . LEU A 1 115 ? -8.742 50.839 41.374 1.00 41.43 385 LEU A C 1
ATOM 866 O O . LEU A 1 115 ? -7.727 50.616 40.725 1.00 42.64 385 LEU A O 1
ATOM 871 N N . PHE A 1 116 ? -9.913 51.187 40.814 1.00 42.59 386 PHE A N 1
ATOM 872 C CA . PHE A 1 116 ? -10.095 51.363 39.364 1.00 45.19 386 PHE A CA 1
ATOM 873 C C . PHE A 1 116 ? -10.139 52.853 38.966 1.00 53.55 386 PHE A C 1
ATOM 874 O O . PHE A 1 116 ? -10.302 53.169 37.791 1.00 57.73 386 PHE A O 1
ATOM 882 N N . GLY A 1 117 ? -10.037 53.759 39.946 1.00 60.53 387 GLY A N 1
ATOM 883 C CA . GLY A 1 117 ? -10.081 55.208 39.689 1.00 64.68 387 GLY A CA 1
ATOM 884 C C . GLY A 1 117 ? -9.008 55.579 38.680 1.00 63.90 387 GLY A C 1
ATOM 885 O O . GLY A 1 117 ? -9.229 56.388 37.767 1.00 64.96 387 GLY A O 1
ATOM 886 N N . ASN A 1 118 ? -7.852 54.956 38.873 1.00 63.17 388 ASN A N 1
ATOM 887 C CA . ASN A 1 118 ? -6.676 55.111 38.040 1.00 65.65 388 ASN A CA 1
ATOM 888 C C . ASN A 1 118 ? -6.809 54.265 36.772 1.00 61.15 388 ASN A C 1
ATOM 889 O O . ASN A 1 118 ? -7.811 53.587 36.571 1.00 60.42 388 ASN A O 1
ATOM 894 N N . ASP A 1 119 ? -5.816 54.361 35.896 1.00 55.71 389 ASP A N 1
ATOM 895 C CA . ASP A 1 119 ? -5.853 53.638 34.630 1.00 50.02 389 ASP A CA 1
ATOM 896 C C . ASP A 1 119 ? -4.970 52.403 34.690 1.00 43.22 389 ASP A C 1
ATOM 897 O O . ASP A 1 119 ? -4.360 52.003 33.697 1.00 42.39 389 ASP A O 1
ATOM 900 N N . THR A 1 120 ? -4.867 51.833 35.868 1.00 33.47 390 THR A N 1
ATOM 901 C CA . THR A 1 120 ? -4.013 50.684 36.097 1.00 26.49 390 THR A CA 1
ATOM 902 C C . THR A 1 120 ? -4.573 49.291 35.723 1.00 31.87 390 THR A C 1
ATOM 903 O O . THR A 1 120 ? -3.845 48.499 35.125 1.00 34.62 390 THR A O 1
ATOM 907 N N . PHE A 1 121 ? -5.827 48.981 36.076 1.00 28.22 391 PHE A N 1
ATOM 908 C CA . PHE A 1 121 ? -6.415 47.667 35.758 1.00 19.86 391 PHE A CA 1
ATOM 909 C C . PHE A 1 121 ? -7.361 47.714 34.546 1.00 22.25 391 PHE A C 1
ATOM 910 O O . PHE A 1 121 ? -8.216 48.588 34.411 1.00 26.47 391 PHE A O 1
ATOM 918 N N . HIS A 1 122 ? -7.230 46.719 33.675 1.00 21.46 392 HIS A N 1
ATOM 919 C CA . HIS A 1 122 ? -8.095 46.610 32.495 1.00 22.94 392 HIS A CA 1
ATOM 920 C C . HIS A 1 122 ? -8.760 45.210 32.406 1.00 26.23 392 HIS A C 1
ATOM 921 O O . HIS A 1 122 ? -8.163 44.243 31.925 1.00 30.23 392 HIS A O 1
ATOM 928 N N . LEU A 1 123 ? -10.013 45.117 32.874 1.00 25.49 393 LEU A N 1
ATOM 929 C CA . LEU A 1 123 ? -10.777 43.859 32.858 1.00 29.72 393 LEU A CA 1
ATOM 930 C C . LEU A 1 123 ? -11.620 43.712 31.591 1.00 33.44 393 LEU A C 1
ATOM 931 O O . LEU A 1 123 ? -12.428 44.580 31.268 1.00 40.42 393 LEU A O 1
ATOM 936 N N . TYR A 1 124 ? -11.461 42.583 30.898 1.00 37.89 394 TYR A N 1
ATOM 937 C CA . TYR A 1 124 ? -12.241 42.275 29.683 1.00 42.62 394 TYR A CA 1
ATOM 938 C C . TYR A 1 124 ? -12.820 40.860 29.734 1.00 46.01 394 TYR A C 1
ATOM 939 O O . TYR A 1 124 ? -12.113 39.875 29.965 1.00 43.59 394 TYR A O 1
ATOM 948 N N . ASP A 1 125 ? -14.108 40.767 29.470 1.00 47.76 395 ASP A N 1
ATOM 949 C CA . ASP A 1 125 ? -14.802 39.494 29.431 1.00 49.40 395 ASP A CA 1
ATOM 950 C C . ASP A 1 125 ? -15.468 39.300 28.079 1.00 51.73 395 ASP A C 1
ATOM 951 O O . ASP A 1 125 ? -15.173 39.985 27.123 1.00 56.33 395 ASP A O 1
ATOM 956 N N . SER A 1 126 ? -16.391 38.378 28.009 1.00 56.03 396 SER A N 1
ATOM 957 C CA . SER A 1 126 ? -17.077 38.164 26.769 1.00 67.17 396 SER A CA 1
ATOM 958 C C . SER A 1 126 ? -16.119 37.793 25.632 1.00 68.61 396 SER A C 1
ATOM 959 O O . SER A 1 126 ? -15.998 38.480 24.611 1.00 68.25 396 SER A O 1
ATOM 962 N N . PHE A 1 127 ? -15.527 36.642 25.819 1.00 70.74 397 PHE A N 1
ATOM 963 C CA . PHE A 1 127 ? -14.648 35.975 24.877 1.00 73.30 397 PHE A CA 1
ATOM 964 C C . PHE A 1 127 ? -15.210 34.552 24.807 1.00 80.18 397 PHE A C 1
ATOM 965 O O . PHE A 1 127 ? -14.524 33.614 24.417 1.00 83.47 397 PHE A O 1
ATOM 973 N N . ALA A 1 128 ? -16.470 34.433 25.292 1.00 87.69 398 ALA A N 1
ATOM 974 C CA . ALA A 1 128 ? -17.230 33.188 25.401 1.00 93.45 398 ALA A CA 1
ATOM 975 C C . ALA A 1 128 ? -17.127 32.393 24.120 1.00 94.66 398 ALA A C 1
ATOM 976 O O . ALA A 1 128 ? -17.210 31.158 24.120 1.00 96.37 398 ALA A O 1
ATOM 978 N N . GLU A 1 129 ? -16.929 33.125 23.035 1.00 92.46 399 GLU A N 1
ATOM 979 C CA . GLU A 1 129 ? -16.770 32.559 21.720 1.00 90.20 399 GLU A CA 1
ATOM 980 C C . GLU A 1 129 ? -15.433 31.798 21.643 1.00 88.14 399 GLU A C 1
ATOM 981 O O . GLU A 1 129 ? -14.453 32.173 22.281 1.00 90.55 399 GLU A O 1
ATOM 987 N N . ALA A 1 130 ? -15.429 30.669 20.913 1.00 83.26 400 ALA A N 1
ATOM 988 C CA . ALA A 1 130 ? -14.229 29.825 20.820 1.00 79.31 400 ALA A CA 1
ATOM 989 C C . ALA A 1 130 ? -13.275 30.229 19.694 1.00 74.81 400 ALA A C 1
ATOM 990 O O . ALA A 1 130 ? -12.548 29.375 19.168 1.00 73.08 400 ALA A O 1
ATOM 992 N N . GLU A 1 131 ? -13.270 31.514 19.335 1.00 67.09 401 GLU A N 1
ATOM 993 C CA . GLU A 1 131 ? -12.383 32.009 18.276 1.00 65.35 401 GLU A CA 1
ATOM 994 C C . GLU A 1 131 ? -11.113 32.684 18.800 1.00 62.60 401 GLU A C 1
ATOM 995 O O . GLU A 1 131 ? -11.146 33.683 19.524 1.00 63.07 401 GLU A O 1
ATOM 1001 N N . THR A 1 132 ? -9.987 32.078 18.426 1.00 62.57 402 THR A N 1
ATOM 1002 C CA . THR A 1 132 ? -8.648 32.511 18.821 1.00 65.02 402 THR A CA 1
ATOM 1003 C C . THR A 1 132 ? -8.313 33.921 18.357 1.00 61.68 402 THR A C 1
ATOM 1004 O O . THR A 1 132 ? -7.960 34.764 19.172 1.00 64.50 402 THR A O 1
ATOM 1008 N N . ASP A 1 133 ? -8.387 34.146 17.040 1.00 57.17 403 ASP A N 1
ATOM 1009 C CA . ASP A 1 133 ? -8.057 35.441 16.450 1.00 50.37 403 ASP A CA 1
ATOM 1010 C C . ASP A 1 133 ? -8.859 36.571 17.089 1.00 45.79 403 ASP A C 1
ATOM 1011 O O . ASP A 1 133 ? -8.324 37.635 17.365 1.00 41.58 403 ASP A O 1
ATOM 1016 N N . ARG A 1 134 ? -10.139 36.315 17.361 1.00 40.83 404 ARG A N 1
ATOM 1017 C CA . ARG A 1 134 ? -10.973 37.300 18.017 1.00 37.87 404 ARG A CA 1
ATOM 1018 C C . ARG A 1 134 ? -10.323 37.653 19.344 1.00 38.73 404 ARG A C 1
ATOM 1019 O O . ARG A 1 134 ? -10.305 38.796 19.769 1.00 43.37 404 ARG A O 1
ATOM 1027 N N . LEU A 1 135 ? -9.788 36.630 19.994 1.00 34.85 405 LEU A N 1
ATOM 1028 C CA . LEU A 1 135 ? -9.120 36.736 21.280 1.00 36.41 405 LEU A CA 1
ATOM 1029 C C . LEU A 1 135 ? -7.755 37.460 21.167 1.00 38.21 405 LEU A C 1
ATOM 1030 O O . LEU A 1 135 ? -7.493 38.385 21.923 1.00 43.94 405 LEU A O 1
ATOM 1035 N N . LEU A 1 136 ? -6.897 37.025 20.233 1.00 38.73 406 LEU A N 1
ATOM 1036 C CA . LEU A 1 136 ? -5.573 37.629 20.029 1.00 35.48 406 LEU A CA 1
ATOM 1037 C C . LEU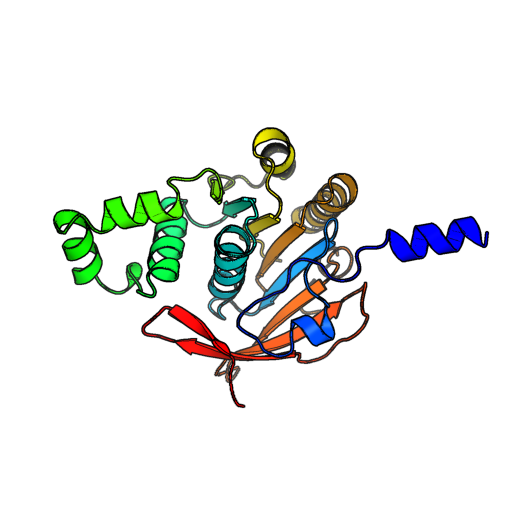 A 1 136 ? -5.683 39.115 19.720 1.00 34.03 406 LEU A C 1
ATOM 1038 O O . LEU A 1 136 ? -4.851 39.900 20.157 1.00 39.42 406 LEU A O 1
ATOM 1043 N N . ALA A 1 137 ? -6.691 39.482 18.937 1.00 29.73 407 ALA A N 1
ATOM 1044 C CA . ALA A 1 137 ? -6.897 40.857 18.552 1.00 27.96 407 ALA A CA 1
ATOM 1045 C C . ALA A 1 137 ? -7.164 41.722 19.770 1.00 33.75 407 ALA A C 1
ATOM 1046 O O . ALA A 1 137 ? -6.684 42.843 19.848 1.00 39.22 407 ALA A O 1
ATOM 1048 N N . LYS A 1 138 ? -7.934 41.197 20.723 1.00 31.85 408 LYS A N 1
ATOM 1049 C CA . LYS A 1 138 ? -8.239 41.934 21.938 1.00 34.09 408 LYS A CA 1
ATOM 1050 C C . LYS A 1 138 ? -6.984 42.053 22.803 1.00 32.81 408 LYS A C 1
ATOM 1051 O O . LYS A 1 138 ? -6.703 43.111 23.354 1.00 28.60 408 LYS A O 1
ATOM 1057 N N . LEU A 1 139 ? -6.243 40.954 22.916 1.00 26.87 409 LEU A N 1
ATOM 1058 C CA . LEU A 1 139 ? -5.029 40.938 23.698 1.00 28.43 409 LEU A CA 1
ATOM 1059 C C . LEU A 1 139 ? -4.064 41.951 23.148 1.00 30.26 409 LEU A C 1
ATOM 1060 O O . LEU A 1 139 ? -3.522 42.745 23.892 1.00 37.83 409 LEU A O 1
ATOM 1065 N N . ALA A 1 140 ? -3.855 41.914 21.836 1.00 24.77 410 ALA A N 1
ATOM 1066 C CA . ALA A 1 140 ? -2.957 42.843 21.189 1.00 24.43 410 ALA A CA 1
ATOM 1067 C C . ALA A 1 140 ? -3.355 44.286 21.485 1.00 27.17 410 ALA A C 1
ATOM 1068 O O . ALA A 1 140 ? -2.499 45.140 21.637 1.00 33.50 410 ALA A O 1
ATOM 1070 N N . TYR A 1 141 ? -4.656 44.554 21.556 1.00 24.84 411 TYR A N 1
ATOM 1071 C CA . TYR A 1 141 ? -5.141 45.892 21.830 1.00 18.05 411 TYR A CA 1
ATOM 1072 C C . TYR A 1 141 ? -4.853 46.277 23.263 1.00 23.60 411 TYR A C 1
ATOM 1073 O O . TYR A 1 141 ? -4.516 47.414 23.547 1.00 28.71 411 TYR A O 1
ATOM 1082 N N . MET A 1 142 ? -5.013 45.327 24.165 1.00 24.79 412 MET A N 1
ATOM 1083 C CA . MET A 1 142 ? -4.765 45.578 25.566 1.00 25.35 412 MET A CA 1
ATOM 1084 C C . MET A 1 142 ? -3.311 45.970 25.760 1.00 29.97 412 MET A C 1
ATOM 1085 O O . MET A 1 142 ? -2.987 46.744 26.651 1.00 34.37 412 MET A O 1
ATOM 1090 N N . ARG A 1 143 ? -2.447 45.409 24.918 1.00 24.34 413 ARG A N 1
ATOM 1091 C CA . ARG A 1 143 ? -1.021 45.665 24.951 1.00 27.60 413 ARG A CA 1
ATOM 1092 C C . ARG A 1 143 ? -0.717 47.037 24.378 1.00 29.61 413 ARG A C 1
ATOM 1093 O O . ARG A 1 143 ? -0.167 47.911 25.052 1.00 34.46 413 ARG A O 1
ATOM 1101 N N . SER A 1 144 ? -1.037 47.188 23.107 1.00 29.93 414 SER A N 1
ATOM 1102 C CA . SER A 1 144 ? -0.787 48.398 22.353 1.00 32.54 414 SER A CA 1
ATOM 1103 C C . SER A 1 144 ? -1.656 49.577 22.762 1.00 36.24 414 SER A C 1
ATOM 1104 O O . SER A 1 144 ? -1.132 50.625 23.087 1.00 40.95 414 SER A O 1
ATOM 1107 N N . GLY A 1 145 ? -2.968 49.412 22.685 1.00 37.50 415 GLY A N 1
ATOM 1108 C CA . GLY A 1 145 ? -3.933 50.466 22.998 1.00 36.57 415 GLY A CA 1
ATOM 1109 C C . GLY A 1 145 ? -3.926 50.896 24.459 1.00 37.44 415 GLY A C 1
ATOM 1110 O O . GLY A 1 145 ? -3.854 52.076 24.739 1.00 33.53 415 GLY A O 1
ATOM 1111 N N . LEU A 1 146 ? -4.048 49.932 25.381 1.00 36.09 416 LEU A N 1
ATOM 1112 C CA . LEU A 1 146 ? -4.097 50.223 26.822 1.00 30.46 416 LEU A CA 1
ATOM 1113 C C . LEU A 1 146 ? -2.734 50.155 27.524 1.00 32.44 416 LEU A C 1
ATOM 1114 O O . LEU A 1 146 ? -2.637 50.471 28.704 1.00 35.35 416 LEU A O 1
ATOM 1119 N N . GLY A 1 147 ? -1.692 49.776 26.781 1.00 32.32 417 GLY A N 1
ATOM 1120 C CA . GLY A 1 147 ? -0.315 49.691 27.291 1.00 23.08 417 GLY A CA 1
ATOM 1121 C C . GLY A 1 147 ? -0.156 48.772 28.497 1.00 22.74 417 GLY A C 1
ATOM 1122 O O . GLY A 1 147 ? 0.614 49.071 29.398 1.00 27.53 417 GLY A O 1
ATOM 1123 N N . CYS A 1 148 ? -0.889 47.656 28.523 1.00 19.73 418 CYS A N 1
ATOM 1124 C CA . CYS A 1 148 ? -0.806 46.703 29.637 1.00 16.91 418 CYS A CA 1
ATOM 1125 C C . CYS A 1 148 ? 0.582 46.077 29.724 1.00 20.37 418 CYS A C 1
ATOM 1126 O O . CYS A 1 148 ? 1.146 45.664 28.720 1.00 23.92 418 CYS A O 1
ATOM 1129 N N . ASP A 1 149 ? 1.136 45.998 30.932 1.00 20.94 419 ASP A N 1
ATOM 1130 C CA . ASP A 1 149 ? 2.453 45.400 31.123 1.00 23.02 419 ASP A CA 1
ATOM 1131 C C . ASP A 1 149 ? 2.328 43.880 31.284 1.00 29.77 419 ASP A C 1
ATOM 1132 O O . ASP A 1 149 ? 3.216 43.119 30.891 1.00 32.14 419 ASP A O 1
ATOM 1137 N N . VAL A 1 150 ? 1.223 43.460 31.894 1.00 28.73 420 VAL A N 1
ATOM 1138 C CA . VAL A 1 150 ? 0.922 42.068 32.183 1.00 22.69 420 VAL A CA 1
ATOM 1139 C C . VAL A 1 150 ? -0.493 41.728 31.715 1.00 25.48 420 VAL A C 1
ATOM 1140 O O . VAL A 1 150 ? -1.458 42.453 31.970 1.00 26.20 420 VAL A O 1
ATOM 1144 N N . ILE A 1 151 ? -0.622 40.599 31.065 1.00 22.58 421 ILE A N 1
ATOM 1145 C CA . ILE A 1 151 ? -1.917 40.150 30.621 1.00 21.02 421 ILE A CA 1
ATOM 1146 C C . ILE A 1 151 ? -2.185 38.779 31.191 1.00 20.47 421 ILE A C 1
ATOM 1147 O O . ILE A 1 151 ? -1.401 37.852 31.023 1.00 25.93 421 ILE A O 1
ATOM 1152 N N . ILE A 1 152 ? -3.301 38.668 31.876 1.00 22.21 422 ILE A N 1
ATOM 1153 C CA . ILE A 1 152 ? -3.724 37.426 32.504 1.00 16.83 422 ILE A CA 1
ATOM 1154 C C . ILE A 1 152 ? -4.918 36.819 31.763 1.00 23.57 422 ILE A C 1
ATOM 1155 O O . ILE A 1 152 ? -6.000 37.408 31.688 1.00 23.64 422 ILE A O 1
ATOM 1160 N N . LEU A 1 153 ? -4.700 35.633 31.210 1.00 25.48 423 LEU A N 1
ATOM 1161 C CA . LEU A 1 153 ? -5.714 34.907 30.469 1.00 21.59 423 LEU A CA 1
ATOM 1162 C C . LEU A 1 153 ? -6.359 33.874 31.385 1.00 24.17 423 LEU A C 1
ATOM 1163 O O . LEU A 1 153 ? -5.735 32.895 31.803 1.00 29.38 423 LEU A O 1
ATOM 1168 N N . ASP A 1 154 ? -7.603 34.129 31.724 1.00 27.05 424 ASP A N 1
ATOM 1169 C CA . ASP A 1 154 ? -8.368 33.284 32.645 1.00 34.28 424 ASP A CA 1
ATOM 1170 C C . ASP A 1 154 ? -9.738 32.866 32.059 1.00 34.50 424 ASP A C 1
ATOM 1171 O O . ASP A 1 154 ? -10.640 33.687 31.963 1.00 39.41 424 ASP A O 1
ATOM 1176 N N . HIS A 1 155 ? -9.921 31.589 31.689 1.00 38.02 425 HIS A N 1
ATOM 1177 C CA . HIS A 1 155 ? -8.902 30.551 31.771 1.00 38.53 425 HIS A CA 1
ATOM 1178 C C . HIS A 1 155 ? -8.967 29.603 30.555 1.00 37.89 425 HIS A C 1
ATOM 1179 O O . HIS A 1 155 ? -9.707 29.807 29.583 1.00 40.22 425 HIS A O 1
ATOM 1186 N N . ILE A 1 156 ? -8.187 28.553 30.619 1.00 41.91 426 ILE A N 1
ATOM 1187 C CA . ILE A 1 156 ? -8.120 27.567 29.573 1.00 42.82 426 ILE A CA 1
ATOM 1188 C C . ILE A 1 156 ? -8.064 26.172 30.179 1.00 51.65 426 ILE A C 1
ATOM 1189 O O . ILE A 1 156 ? -7.434 25.926 31.210 1.00 56.35 426 ILE A O 1
ATOM 1194 N N . SER A 1 157 ? -8.737 25.258 29.524 1.00 57.39 427 SER A N 1
ATOM 1195 C CA . SER A 1 157 ? -8.787 23.866 29.943 1.00 62.62 427 SER A CA 1
ATOM 1196 C C . SER A 1 157 ? -8.213 23.024 28.821 1.00 65.34 427 SER A C 1
ATOM 1197 O O . SER A 1 157 ? -8.331 23.393 27.644 1.00 68.04 427 SER A O 1
ATOM 1200 N N . ILE A 1 158 ? -7.593 21.903 29.167 1.00 68.38 428 ILE A N 1
ATOM 1201 C CA . ILE A 1 158 ? -7.007 21.032 28.153 1.00 70.69 428 ILE A CA 1
ATOM 1206 N N . ARG A 1 169 ? -5.941 18.933 20.700 1.00 88.08 439 ARG A N 1
ATOM 1207 C CA . ARG A 1 169 ? -6.448 19.509 19.422 1.00 87.03 439 ARG A CA 1
ATOM 1208 C C . ARG A 1 169 ? -5.562 20.682 19.006 1.00 85.67 439 ARG A C 1
ATOM 1209 O O . ARG A 1 169 ? -4.434 20.812 19.484 1.00 83.38 439 ARG A O 1
ATOM 1211 N N . LYS A 1 170 ? -6.072 21.516 18.097 1.00 87.02 440 LYS A N 1
ATOM 1212 C CA . LYS A 1 170 ? -5.323 22.672 17.613 1.00 91.48 440 LYS A CA 1
ATOM 1213 C C . LYS A 1 170 ? -5.766 23.947 18.326 1.00 93.68 440 LYS A C 1
ATOM 1214 O O . LYS A 1 170 ? -4.986 24.863 18.477 1.00 98.10 440 LYS A O 1
ATOM 1220 N N . MET A 1 171 ? -7.030 23.985 18.764 1.00 93.64 441 MET A N 1
ATOM 1221 C CA . MET A 1 171 ? -7.547 25.149 19.475 1.00 93.54 441 MET A CA 1
ATOM 1222 C C . MET A 1 171 ? -6.522 25.580 20.523 1.00 91.00 441 MET A C 1
ATOM 1223 O O . MET A 1 171 ? -6.049 26.702 20.508 1.00 97.26 441 MET A O 1
ATOM 1228 N N . ILE A 1 172 ? -6.185 24.654 21.417 1.00 81.67 442 ILE A N 1
ATOM 1229 C CA . ILE A 1 172 ? -5.212 24.885 22.473 1.00 75.71 442 ILE A CA 1
ATOM 1230 C C . ILE A 1 172 ? -3.783 24.977 21.918 1.00 73.19 442 ILE A C 1
ATOM 1231 O O . ILE A 1 172 ? -3.055 25.901 22.248 1.00 75.31 442 ILE A O 1
ATOM 1233 N N . ASP A 1 173 ? -3.414 24.006 21.080 1.00 69.00 443 ASP A N 1
ATOM 1234 C CA . ASP A 1 173 ? -2.103 23.920 20.432 1.00 63.54 443 ASP A CA 1
ATOM 1235 C C . ASP A 1 173 ? -1.772 25.227 19.690 1.00 60.37 443 ASP A C 1
ATOM 1236 O O . ASP A 1 173 ? -0.758 25.858 19.936 1.00 59.40 443 ASP A O 1
ATOM 1241 N N . ASN A 1 174 ? -2.647 25.588 18.759 1.00 57.06 444 ASN A N 1
ATOM 1242 C CA . ASN A 1 174 ? -2.542 26.772 17.914 1.00 50.84 444 ASN A CA 1
ATOM 1243 C C . ASN A 1 174 ? -2.613 28.054 18.741 1.00 46.89 444 ASN A C 1
ATOM 1244 O O . ASN A 1 174 ? -1.891 29.012 18.478 1.00 50.37 444 ASN A O 1
ATOM 1249 N N . LEU A 1 175 ? -3.494 28.059 19.733 1.00 39.32 445 LEU A N 1
ATOM 1250 C CA . LEU A 1 175 ? -3.675 29.204 20.616 1.00 37.95 445 LEU A CA 1
ATOM 1251 C C . LEU A 1 175 ? -2.402 29.427 21.437 1.00 38.61 445 LEU A C 1
ATOM 1252 O O . LEU A 1 175 ? -1.885 30.534 21.506 1.00 38.25 445 LEU A O 1
ATOM 1257 N N . MET A 1 176 ? -1.907 28.350 22.044 1.00 36.00 446 MET A N 1
ATOM 1258 C CA . MET A 1 176 ? -0.697 28.398 22.829 1.00 38.99 446 MET A CA 1
ATOM 1259 C C . MET A 1 176 ? 0.431 28.927 21.975 1.00 40.92 446 MET A C 1
ATOM 1260 O O . MET A 1 176 ? 1.247 29.704 22.445 1.00 43.04 446 MET A O 1
ATOM 1265 N N . THR A 1 177 ? 0.464 28.499 20.713 1.00 43.32 447 THR A N 1
ATOM 1266 C CA . THR A 1 177 ? 1.487 28.945 19.794 1.00 52.33 447 THR A CA 1
ATOM 1267 C C . THR A 1 177 ? 1.284 30.401 19.413 1.00 52.61 447 THR A C 1
ATOM 1268 O O . THR A 1 177 ? 2.267 31.122 19.227 1.00 61.78 447 THR A O 1
ATOM 1272 N N . LYS A 1 178 ? 0.017 30.835 19.320 1.00 46.76 448 LYS A N 1
ATOM 1273 C CA . LYS A 1 178 ? -0.304 32.226 19.004 1.00 46.76 448 LYS A CA 1
ATOM 1274 C C . LYS A 1 178 ? 0.011 33.087 20.222 1.00 44.63 448 LYS A C 1
ATOM 1275 O O . LYS A 1 178 ? 0.582 34.157 20.091 1.00 42.79 448 LYS A O 1
ATOM 1281 N N . LEU A 1 179 ? -0.360 32.587 21.403 1.00 36.16 449 LEU A N 1
ATOM 1282 C CA . LEU A 1 179 ? -0.118 33.267 22.656 1.00 34.05 449 LEU A CA 1
ATOM 1283 C C . LEU A 1 179 ? 1.350 33.537 22.845 1.00 32.45 449 LEU A C 1
ATOM 1284 O O . LEU A 1 179 ? 1.738 34.664 23.116 1.00 34.46 449 LEU A O 1
ATOM 1289 N N . LYS A 1 180 ? 2.160 32.478 22.724 1.00 34.07 450 LYS A N 1
ATOM 1290 C CA . LYS A 1 180 ? 3.609 32.555 22.892 1.00 35.90 450 LYS A CA 1
ATOM 1291 C C . LYS A 1 180 ? 4.228 33.520 21.876 1.00 38.33 450 LYS A C 1
ATOM 1292 O O . LYS A 1 180 ? 5.156 34.246 22.198 1.00 43.32 450 LYS A O 1
ATOM 1298 N N . GLY A 1 181 ? 3.692 33.536 20.654 1.00 38.35 451 GLY A N 1
ATOM 1299 C CA . GLY A 1 181 ? 4.170 34.434 19.592 1.00 36.69 451 GLY A CA 1
ATOM 1300 C C . GLY A 1 181 ? 3.883 35.900 19.929 1.00 36.77 451 GLY A C 1
ATOM 1301 O O . GLY A 1 181 ? 4.703 36.778 19.666 1.00 39.10 451 GLY A O 1
ATOM 1302 N N . PHE A 1 182 ? 2.704 36.137 20.498 1.00 38.28 452 PHE A N 1
ATOM 1303 C CA . PHE A 1 182 ? 2.235 37.458 20.898 1.00 37.42 452 PHE A CA 1
ATOM 1304 C C . PHE A 1 182 ? 3.089 37.988 22.047 1.00 40.02 452 PHE A C 1
ATOM 1305 O O . PHE A 1 182 ? 3.511 39.129 22.017 1.00 44.74 452 PHE A O 1
ATOM 1313 N N . ALA A 1 183 ? 3.344 37.138 23.044 1.00 38.00 453 ALA A N 1
ATOM 1314 C CA . ALA A 1 183 ? 4.158 37.521 24.187 1.00 39.48 453 ALA A CA 1
ATOM 1315 C C . ALA A 1 183 ? 5.606 37.828 23.776 1.00 37.70 453 ALA A C 1
ATOM 1316 O O . ALA A 1 183 ? 6.184 38.806 24.224 1.00 42.66 453 ALA A O 1
ATOM 1318 N N . LYS A 1 184 ? 6.201 36.963 22.959 1.00 40.56 454 LYS A N 1
ATOM 1319 C CA . LYS A 1 184 ? 7.588 37.117 22.529 1.00 44.55 454 LYS A CA 1
ATOM 1320 C C . LYS A 1 184 ? 7.827 38.358 21.676 1.00 42.66 454 LYS A C 1
ATOM 1321 O O . LYS A 1 184 ? 8.863 39.008 21.815 1.00 48.60 454 LYS A O 1
ATOM 1325 N N . SER A 1 185 ? 6.914 38.657 20.764 1.00 35.79 455 SER A N 1
ATOM 1326 C CA . SER A 1 185 ? 7.087 39.793 19.878 1.00 40.58 455 SER A CA 1
ATOM 1327 C C . SER A 1 185 ? 6.788 41.144 20.524 1.00 42.33 455 SER A C 1
ATOM 1328 O O . SER A 1 185 ? 7.424 42.142 20.167 1.00 51.97 455 SER A O 1
ATOM 1331 N N . THR A 1 186 ? 5.837 41.190 21.453 1.00 35.08 456 THR A N 1
ATOM 1332 C CA . THR A 1 186 ? 5.469 42.437 22.131 1.00 29.01 456 THR A CA 1
ATOM 1333 C C . THR A 1 186 ? 6.296 42.678 23.368 1.00 29.16 456 THR A C 1
ATOM 1334 O O . THR A 1 186 ? 6.726 43.795 23.611 1.00 32.02 456 THR A O 1
ATOM 1338 N N . GLY A 1 187 ? 6.549 41.632 24.120 1.00 32.71 457 GLY A N 1
ATOM 1339 C CA . GLY A 1 187 ? 7.352 41.719 25.329 1.00 31.15 457 GLY A CA 1
ATOM 1340 C C . GLY A 1 187 ? 6.494 41.809 26.577 1.00 29.50 457 GLY A C 1
ATOM 1341 O O . GLY A 1 187 ? 7.004 41.989 27.676 1.00 34.79 457 GLY A O 1
ATOM 1342 N N . VAL A 1 188 ? 5.195 41.698 26.414 1.00 26.27 458 VAL A N 1
ATOM 1343 C CA . VAL A 1 188 ? 4.297 41.751 27.549 1.00 24.95 458 VAL A CA 1
ATOM 1344 C C . VAL A 1 188 ? 4.482 40.488 28.369 1.00 25.82 458 VAL A C 1
ATOM 1345 O O . VAL A 1 188 ? 5.057 39.510 27.890 1.00 31.43 458 VAL A O 1
ATOM 1349 N N . VAL A 1 189 ? 3.969 40.477 29.589 1.00 23.98 459 VAL A N 1
ATOM 1350 C CA . VAL A 1 189 ? 4.039 39.282 30.424 1.00 24.11 459 VAL A CA 1
ATOM 1351 C C . VAL A 1 189 ? 2.689 38.623 30.356 1.00 25.63 459 VAL A C 1
ATOM 1352 O O . VAL A 1 189 ? 1.672 39.209 30.742 1.00 27.72 459 VAL A O 1
ATOM 1356 N N . LEU A 1 190 ? 2.667 37.429 29.817 1.00 22.15 460 LEU A N 1
ATOM 1357 C CA . LEU A 1 190 ? 1.425 36.732 29.651 1.00 20.81 460 LEU A CA 1
ATOM 1358 C C . LEU A 1 190 ? 1.302 35.573 30.603 1.00 19.45 460 LEU A C 1
ATOM 1359 O O . LEU A 1 190 ? 1.997 34.577 30.494 1.00 26.60 460 LEU A O 1
ATOM 1364 N N . VAL A 1 191 ? 0.380 35.704 31.528 1.00 19.53 461 VAL A N 1
ATOM 1365 C CA . VAL A 1 191 ? 0.104 34.664 32.494 1.00 16.63 461 VAL A CA 1
ATOM 1366 C C . VAL A 1 191 ? -1.169 33.950 32.066 1.00 25.84 461 VAL A C 1
ATOM 1367 O O . VAL A 1 191 ? -2.221 34.559 31.871 1.00 29.12 461 VAL A O 1
ATOM 1371 N N . VAL A 1 192 ? -1.077 32.654 31.900 1.00 25.60 462 VAL A N 1
ATOM 1372 C CA . VAL A 1 192 ? -2.225 31.879 31.488 1.00 29.00 462 VAL A CA 1
ATOM 1373 C C . VAL A 1 192 ? -2.595 30.868 32.545 1.00 31.40 462 VAL A C 1
ATOM 1374 O O . VAL A 1 192 ? -1.743 30.148 33.074 1.00 30.40 462 VAL A O 1
ATOM 1378 N N . ILE A 1 193 ? -3.884 30.808 32.834 1.00 34.01 463 ILE A N 1
ATOM 1379 C CA . ILE A 1 193 ? -4.423 29.870 33.814 1.00 36.89 463 ILE A CA 1
ATOM 1380 C C . ILE A 1 193 ? -5.031 28.673 33.083 1.00 41.74 463 ILE A C 1
ATOM 1381 O O . ILE A 1 193 ? -5.929 28.824 32.248 1.00 42.26 463 ILE A O 1
ATOM 1386 N N . CYS A 1 194 ? -4.514 27.479 33.362 1.00 42.01 464 CYS A N 1
ATOM 1387 C CA . CYS A 1 194 ? -4.996 26.260 32.691 1.00 45.11 464 CYS A CA 1
ATOM 1388 C C . CYS A 1 194 ? -5.523 25.196 33.673 1.00 45.83 464 CYS A C 1
ATOM 1389 O O . CYS A 1 194 ? -4.925 24.945 34.717 1.00 42.04 464 CYS A O 1
ATOM 1392 N N . HIS A 1 195 ? -6.658 24.563 33.313 1.00 54.66 465 HIS A N 1
ATOM 1393 C CA . HIS A 1 195 ? -7.271 23.518 34.155 1.00 62.52 465 HIS A CA 1
ATOM 1394 C C . HIS A 1 195 ? -6.733 22.118 33.875 1.00 63.52 465 HIS A C 1
ATOM 1395 O O . HIS A 1 195 ? -6.767 21.624 32.745 1.00 65.71 465 HIS A O 1
ATOM 1402 N N . LEU A 1 196 ? -6.233 21.487 34.935 1.00 63.26 466 LEU A N 1
ATOM 1403 C CA . LEU A 1 196 ? -5.666 20.149 34.854 1.00 68.13 466 LEU A CA 1
ATOM 1404 C C . LEU A 1 196 ? -6.577 19.092 35.462 1.00 79.03 466 LEU A C 1
ATOM 1405 O O . LEU A 1 196 ? -6.692 18.972 36.691 1.00 86.79 466 LEU A O 1
ATOM 1410 N N . LYS A 1 197 ? -7.176 18.267 34.608 1.00 89.26 467 LYS A N 1
ATOM 1411 C CA . LYS A 1 197 ? -8.021 17.163 35.082 1.00 95.19 467 LYS A CA 1
ATOM 1412 C C . LYS A 1 197 ? -7.364 15.776 34.823 1.00 98.50 467 LYS A C 1
ATOM 1413 O O . LYS A 1 197 ? -8.089 14.807 34.622 1.00 98.98 467 LYS A O 1
ATOM 1419 N N . ASP A 1 215 ? 4.088 17.207 35.191 1.00 85.63 485 ASP A N 1
ATOM 1420 C CA . ASP A 1 215 ? 4.412 17.902 33.942 1.00 90.92 485 ASP A CA 1
ATOM 1421 C C . ASP A 1 215 ? 3.502 17.482 32.771 1.00 95.67 485 ASP A C 1
ATOM 1422 O O . ASP A 1 215 ? 3.017 18.331 32.015 1.00 97.93 485 ASP A O 1
ATOM 1424 N N . LEU A 1 216 ? 3.337 16.154 32.611 1.00 98.98 486 LEU A N 1
ATOM 1425 C CA . LEU A 1 216 ? 2.553 15.522 31.532 1.00 98.98 486 LEU A CA 1
ATOM 1426 C C . LEU A 1 216 ? 1.063 15.844 31.624 1.00 98.98 486 LEU A C 1
ATOM 1427 O O . LEU A 1 216 ? 0.342 15.765 30.625 1.00 98.98 486 LEU A O 1
ATOM 1429 N N . ARG A 1 217 ? 0.624 16.165 32.841 1.00 98.66 487 ARG A N 1
ATOM 1430 C CA . ARG A 1 217 ? -0.761 16.478 33.149 1.00 98.07 487 ARG A CA 1
ATOM 1431 C C . ARG A 1 217 ? -1.381 17.471 32.164 1.00 98.93 487 ARG A C 1
ATOM 1432 O O . ARG A 1 217 ? -2.600 17.541 32.043 1.00 98.98 487 ARG A O 1
ATOM 1434 C C . GLY A 1 220 ? 2.606 20.945 24.027 1.00 77.97 490 GLY A C 1
ATOM 1435 O O . GLY A 1 220 ? 3.384 21.294 24.901 1.00 80.64 490 GLY A O 1
ATOM 1436 N N . ALA A 1 221 ? 2.009 21.799 23.186 1.00 76.91 491 ALA A N 1
ATOM 1437 C CA . ALA A 1 221 ? 2.230 23.247 23.249 1.00 77.90 491 ALA A CA 1
ATOM 1438 C C . ALA A 1 221 ? 2.140 23.797 24.675 1.00 76.01 491 ALA A C 1
ATOM 1439 O O . ALA A 1 221 ? 2.920 24.662 25.059 1.00 81.45 491 ALA A O 1
ATOM 1441 N N . LEU A 1 222 ? 1.168 23.302 25.439 1.00 69.66 492 LEU A N 1
ATOM 1442 C CA . LEU A 1 222 ? 0.974 23.757 26.797 1.00 65.76 492 LEU A CA 1
ATOM 1443 C C . LEU A 1 222 ? 2.250 23.731 27.586 1.00 65.60 492 LEU A C 1
ATOM 1444 O O . LEU A 1 222 ? 2.583 24.695 28.257 1.00 69.97 492 LEU A O 1
ATOM 1449 N N . ARG A 1 223 ? 2.951 22.614 27.520 1.00 65.45 493 ARG A N 1
ATOM 1450 C CA . ARG A 1 223 ? 4.206 22.435 28.244 1.00 69.12 493 ARG A CA 1
ATOM 1451 C C . ARG A 1 223 ? 5.386 23.088 27.495 1.00 67.40 493 ARG A C 1
ATOM 1452 O O . ARG A 1 223 ? 6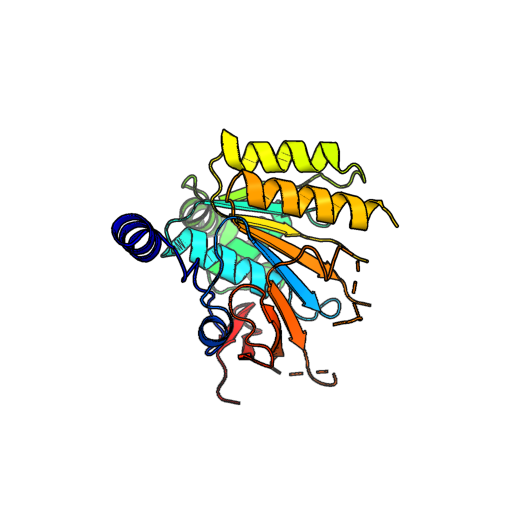.250 23.719 28.099 1.00 68.80 493 ARG A O 1
ATOM 1455 N N . GLN A 1 224 ? 5.400 22.894 26.185 1.00 66.86 494 GLN A N 1
ATOM 1456 C CA . GLN A 1 224 ? 6.431 23.391 25.274 1.00 64.93 494 GLN A CA 1
ATOM 1457 C C . GLN A 1 224 ? 6.567 24.933 25.224 1.00 59.12 494 GLN A C 1
ATOM 1458 O O . GLN A 1 224 ? 7.637 25.442 25.461 1.00 55.69 494 GLN A O 1
ATOM 1460 N N . LEU A 1 225 ? 5.508 25.651 24.840 1.00 53.01 495 LEU A N 1
ATOM 1461 C CA . LEU A 1 225 ? 5.543 27.113 24.680 1.00 50.03 495 LEU A CA 1
ATOM 1462 C C . LEU A 1 225 ? 5.659 27.894 25.981 1.00 49.04 495 LEU A C 1
ATOM 1463 O O . LEU A 1 225 ? 6.263 28.970 26.006 1.00 51.76 495 LEU A O 1
ATOM 1468 N N . SER A 1 226 ? 5.064 27.361 27.044 1.00 41.77 496 SER A N 1
ATOM 1469 C CA . SER A 1 226 ? 5.101 28.003 28.348 1.00 38.89 496 SER A CA 1
ATOM 1470 C C . SER A 1 226 ? 6.525 28.114 28.808 1.00 41.32 496 SER A C 1
ATOM 1471 O O . SER A 1 226 ? 7.278 27.144 28.752 1.00 46.33 496 SER A O 1
ATOM 1474 N N . ASP A 1 227 ? 6.901 29.304 29.265 1.00 38.29 497 ASP A N 1
ATOM 1475 C CA . ASP A 1 227 ? 8.256 29.541 29.749 1.00 33.54 497 ASP A CA 1
ATOM 1476 C C . ASP A 1 227 ? 8.428 29.072 31.194 1.00 33.98 497 ASP A C 1
ATOM 1477 O O . ASP A 1 227 ? 9.416 28.432 31.537 1.00 34.50 497 ASP A O 1
ATOM 1482 N N . THR A 1 228 ? 7.435 29.356 32.019 1.00 30.32 498 THR A N 1
ATOM 1483 C CA . THR A 1 228 ? 7.424 28.956 33.411 1.00 22.42 498 THR A CA 1
ATOM 1484 C C . THR A 1 228 ? 6.085 28.367 33.722 1.00 26.98 498 THR A C 1
ATOM 1485 O O . THR A 1 228 ? 5.051 28.910 33.345 1.00 31.65 498 THR A O 1
ATOM 1489 N N . ILE A 1 229 ? 6.106 27.251 34.412 1.00 28.44 499 ILE A N 1
ATOM 1490 C CA . ILE A 1 229 ? 4.888 26.570 34.781 1.00 28.29 499 ILE A CA 1
ATOM 1491 C C . ILE A 1 229 ? 4.815 26.394 36.262 1.00 27.22 499 ILE A C 1
ATOM 1492 O O . ILE A 1 229 ? 5.676 25.765 36.895 1.00 27.31 499 ILE A O 1
ATOM 1497 N N . ILE A 1 230 ? 3.777 26.945 36.816 1.00 24.96 500 ILE A N 1
ATOM 1498 C CA . ILE A 1 230 ? 3.559 26.860 38.230 1.00 23.77 500 ILE A CA 1
ATOM 1499 C C . ILE A 1 230 ? 2.356 25.994 38.508 1.00 27.37 500 ILE A C 1
ATOM 1500 O O . ILE A 1 230 ? 1.320 26.106 37.845 1.00 29.66 500 ILE A O 1
ATOM 1505 N N . ALA A 1 231 ? 2.496 25.135 39.508 1.00 27.29 501 ALA A N 1
ATOM 1506 C CA . ALA A 1 231 ? 1.417 24.243 39.913 1.00 26.12 501 ALA A CA 1
ATOM 1507 C C . ALA A 1 231 ? 1.163 24.333 41.412 1.00 23.49 501 ALA A C 1
ATOM 1508 O O . ALA A 1 231 ? 2.085 24.308 42.229 1.00 28.76 501 ALA A O 1
ATOM 1510 N N . LEU A 1 232 ? -0.104 24.429 41.774 1.00 24.73 502 LEU A N 1
ATOM 1511 C CA . LEU A 1 232 ? -0.481 24.495 43.179 1.00 29.30 502 LEU A CA 1
ATOM 1512 C C . LEU A 1 232 ? -1.055 23.158 43.604 1.00 30.45 502 LEU A C 1
ATOM 1513 O O . LEU A 1 232 ? -1.832 22.535 42.883 1.00 34.91 502 LEU A O 1
ATOM 1518 N N . GLU A 1 233 ? -0.671 22.690 44.765 1.00 37.20 503 GLU A N 1
ATOM 1519 C CA . GLU A 1 233 ? -1.171 21.399 45.232 1.00 48.54 503 GLU A CA 1
ATOM 1520 C C . GLU A 1 233 ? -1.804 21.501 46.597 1.00 56.86 503 GLU A C 1
ATOM 1521 O O . GLU A 1 233 ? -1.370 22.270 47.459 1.00 60.94 503 GLU A O 1
ATOM 1527 N N . ARG A 1 234 ? -2.871 20.733 46.795 1.00 63.83 504 ARG A N 1
ATOM 1528 C CA . ARG A 1 234 ? -3.562 20.823 48.073 1.00 72.39 504 ARG A CA 1
ATOM 1529 C C . ARG A 1 234 ? -4.140 19.524 48.682 1.00 75.22 504 ARG A C 1
ATOM 1530 O O . ARG A 1 234 ? -5.059 18.918 48.159 1.00 74.70 504 ARG A O 1
ATOM 1538 N N . ASN A 1 235 ? -3.651 19.253 49.896 1.00 83.50 505 ASN A N 1
ATOM 1539 C CA . ASN A 1 235 ? -4.066 18.205 50.860 1.00 91.36 505 ASN A CA 1
ATOM 1540 C C . ASN A 1 235 ? -4.360 16.750 50.427 1.00 94.89 505 ASN A C 1
ATOM 1541 O O . ASN A 1 235 ? -4.618 15.933 51.324 1.00 95.69 505 ASN A O 1
ATOM 1546 N N . GLN A 1 236 ? -4.438 16.411 49.143 1.00 97.58 506 GLN A N 1
ATOM 1547 C CA . GLN A 1 236 ? -4.859 15.024 48.797 1.00 98.98 506 GLN A CA 1
ATOM 1553 N N . LEU A 1 243 ? -3.580 24.630 53.346 1.00 42.41 513 LEU A N 1
ATOM 1554 C CA . LEU A 1 243 ? -2.139 24.737 52.950 1.00 47.76 513 LEU A CA 1
ATOM 1555 C C . LEU A 1 243 ? -1.947 24.243 51.520 1.00 48.31 513 LEU A C 1
ATOM 1556 O O . LEU A 1 243 ? -2.369 23.142 51.151 1.00 49.47 513 LEU A O 1
ATOM 1561 N N . VAL A 1 244 ? -1.328 25.086 50.711 1.00 44.80 514 VAL A N 1
ATOM 1562 C CA . VAL A 1 244 ? -1.087 24.816 49.301 1.00 40.54 514 VAL A CA 1
ATOM 1563 C C . VAL A 1 244 ? 0.397 24.759 48.962 1.00 40.57 514 VAL A C 1
ATOM 1564 O O . VAL A 1 244 ? 1.183 25.665 49.284 1.00 41.53 514 VAL A O 1
ATOM 1568 N N . LEU A 1 245 ? 0.764 23.686 48.291 1.00 37.35 515 LEU A N 1
ATOM 1569 C CA . LEU A 1 245 ? 2.129 23.471 47.872 1.00 37.88 515 LEU A CA 1
ATOM 1570 C C . LEU A 1 245 ? 2.360 24.077 46.487 1.00 33.57 515 LEU A C 1
ATOM 1571 O O . LEU A 1 245 ? 1.645 23.788 45.527 1.00 35.22 515 LEU A O 1
ATOM 1576 N N . VAL A 1 246 ? 3.360 24.946 46.407 1.00 31.51 516 VAL A N 1
ATOM 1577 C CA . VAL A 1 246 ? 3.716 25.638 45.165 1.00 29.96 516 VAL A CA 1
ATOM 1578 C C . VAL A 1 246 ? 4.900 24.948 44.513 1.00 32.54 516 VAL A C 1
ATOM 1579 O O . VAL A 1 246 ? 6.048 24.982 44.994 1.00 33.48 516 VAL A O 1
ATOM 1583 N N . ARG A 1 247 ? 4.602 24.285 43.429 1.00 32.90 517 ARG A N 1
ATOM 1584 C CA . ARG A 1 247 ? 5.588 23.519 42.691 1.00 38.43 517 ARG A CA 1
ATOM 1585 C C . ARG A 1 247 ? 5.947 24.168 41.370 1.00 35.86 517 ARG A C 1
ATOM 1586 O O . ARG A 1 247 ? 5.084 24.492 40.543 1.00 40.84 517 ARG A O 1
ATOM 1594 N N . ILE A 1 248 ? 7.238 24.325 41.155 1.00 35.03 518 ILE A N 1
ATOM 1595 C CA . ILE A 1 248 ? 7.748 24.903 39.906 1.00 37.09 518 ILE A CA 1
ATOM 1596 C C . ILE A 1 248 ? 8.059 23.785 38.915 1.00 37.98 518 ILE A C 1
ATOM 1597 O O . ILE A 1 248 ? 9.146 23.215 38.917 1.00 37.30 518 ILE A O 1
ATOM 1602 N N . LEU A 1 249 ? 7.070 23.444 38.103 1.00 35.49 519 LEU A N 1
ATOM 1603 C CA . LEU A 1 249 ? 7.198 22.357 37.130 1.00 38.41 519 LEU A CA 1
ATOM 1604 C C . LEU A 1 249 ? 8.163 22.643 36.003 1.00 39.63 519 LEU A C 1
ATOM 1605 O O . LEU A 1 249 ? 8.667 21.720 35.376 1.00 41.37 519 LEU A O 1
ATOM 1610 N N . LYS A 1 250 ? 8.395 23.910 35.721 1.00 39.47 520 LYS A N 1
ATOM 1611 C CA . LYS A 1 250 ? 9.278 24.274 34.633 1.00 37.56 520 LYS A CA 1
ATOM 1612 C C . LYS A 1 250 ? 9.580 25.780 34.601 1.00 41.17 520 LYS A C 1
ATOM 1613 O O . LYS A 1 250 ? 8.707 26.629 34.802 1.00 47.15 520 LYS A O 1
ATOM 1619 N N . CYS A 1 251 ? 10.845 26.080 34.320 1.00 40.97 521 CYS A N 1
ATOM 1620 C CA . CYS A 1 251 ? 11.366 27.451 34.224 1.00 37.85 521 CYS A CA 1
ATOM 1621 C C . CYS A 1 251 ? 12.565 27.479 33.252 1.00 37.63 521 CYS A C 1
ATOM 1622 O O . CYS A 1 251 ? 13.700 27.211 33.636 1.00 38.44 521 CYS A O 1
ATOM 1625 N N . ARG A 1 252 ? 12.294 27.759 31.983 1.00 34.96 522 ARG A N 1
ATOM 1626 C CA . ARG A 1 252 ? 13.318 27.794 30.950 1.00 35.73 522 ARG A CA 1
ATOM 1627 C C . ARG A 1 252 ? 14.536 28.602 31.348 1.00 37.28 522 ARG A C 1
ATOM 1628 O O . ARG A 1 252 ? 15.651 28.095 31.345 1.00 46.79 522 ARG A O 1
ATOM 1630 N N . PHE A 1 253 ? 14.302 29.869 31.621 1.00 35.13 523 PHE A N 1
ATOM 1631 C CA . PHE A 1 253 ? 15.318 30.836 31.972 1.00 31.79 523 PHE A CA 1
ATOM 1632 C C . PHE A 1 253 ? 16.234 30.369 33.077 1.00 31.29 523 PHE A C 1
ATOM 1633 O O . PHE A 1 253 ? 17.432 30.550 33.007 1.00 35.80 523 PHE A O 1
ATOM 1641 N N . THR A 1 254 ? 15.664 29.834 34.127 1.00 36.44 524 THR A N 1
ATOM 1642 C CA . THR A 1 254 ? 16.446 29.429 35.282 1.00 39.64 524 THR A CA 1
ATOM 1643 C C . THR A 1 254 ? 16.785 27.938 35.325 1.00 45.10 524 THR A C 1
ATOM 1644 O O . THR A 1 254 ? 17.850 27.560 35.789 1.00 42.88 524 THR A O 1
ATOM 1648 N N . GLY A 1 255 ? 15.882 27.099 34.836 1.00 51.50 525 GLY A N 1
ATOM 1649 C CA . GLY A 1 255 ? 16.070 25.642 34.823 1.00 54.11 525 GLY A CA 1
ATOM 1650 C C . GLY A 1 255 ? 15.812 25.041 36.202 1.00 57.48 525 GLY A C 1
ATOM 1651 O O . GLY A 1 255 ? 15.630 23.829 36.342 1.00 54.70 525 GLY A O 1
ATOM 1652 N N . ASP A 1 256 ? 15.805 25.909 37.211 1.00 61.84 526 ASP A N 1
ATOM 1653 C CA . ASP A 1 256 ? 15.570 25.550 38.601 1.00 66.77 526 ASP A CA 1
ATOM 1654 C C . ASP A 1 256 ? 14.128 25.070 38.777 1.00 67.19 526 ASP A C 1
ATOM 1655 O O . ASP A 1 256 ? 13.179 25.846 38.686 1.00 76.96 526 ASP A O 1
ATOM 1660 N N . THR A 1 257 ? 13.976 23.767 38.984 1.00 61.77 527 THR A N 1
ATOM 1661 C CA . THR A 1 257 ? 12.674 23.130 39.136 1.00 54.84 527 THR A CA 1
ATOM 1662 C C . THR A 1 257 ? 12.472 22.662 40.578 1.00 51.24 527 THR A C 1
ATOM 1663 O O . THR A 1 257 ? 13.362 22.780 41.409 1.00 49.60 527 THR A O 1
ATOM 1667 N N . GLY A 1 258 ? 11.299 22.106 40.871 1.00 51.70 528 GLY A N 1
ATOM 1668 C CA . GLY A 1 258 ? 10.989 21.615 42.216 1.00 49.54 528 GLY A CA 1
ATOM 1669 C C . GLY A 1 258 ? 9.934 22.469 42.934 1.00 49.45 528 GLY A C 1
ATOM 1670 O O . GLY A 1 258 ? 9.269 23.324 42.351 1.00 51.52 528 GLY A O 1
ATOM 1671 N N . ILE A 1 259 ? 9.766 22.211 44.212 1.00 43.68 529 ILE A N 1
ATOM 1672 C CA . ILE A 1 259 ? 8.787 22.936 44.996 1.00 44.80 529 ILE A CA 1
ATOM 1673 C C . ILE A 1 259 ? 9.381 24.174 45.617 1.00 42.39 529 ILE A C 1
ATOM 1674 O O . ILE A 1 259 ? 10.362 24.113 46.363 1.00 44.04 529 ILE A O 1
ATOM 1679 N N . ALA A 1 260 ? 8.805 25.317 45.250 1.00 41.90 530 ALA A N 1
ATOM 1680 C CA . ALA A 1 260 ? 9.286 26.620 45.707 1.00 40.11 530 ALA A CA 1
ATOM 1681 C C . ALA A 1 260 ? 8.936 26.926 47.137 1.00 36.84 530 ALA A C 1
ATOM 1682 O O . ALA A 1 260 ? 9.669 27.638 47.811 1.00 44.72 530 ALA A O 1
ATOM 1684 N N . GLY A 1 261 ? 7.821 26.416 47.603 1.00 31.44 531 GLY A N 1
ATOM 1685 C CA . GLY A 1 261 ? 7.404 26.678 48.964 1.00 34.50 531 GLY A CA 1
ATOM 1686 C C . GLY A 1 261 ? 5.930 26.388 49.163 1.00 35.06 531 GLY A C 1
ATOM 1687 O O . GLY A 1 261 ? 5.277 25.757 48.334 1.00 35.31 531 GLY A O 1
ATOM 1688 N N . TYR A 1 262 ? 5.420 26.844 50.294 1.00 39.99 532 TYR A N 1
ATOM 1689 C CA . TYR A 1 262 ? 4.029 26.634 50.662 1.00 45.24 532 TYR A CA 1
ATOM 1690 C C . TYR A 1 262 ? 3.293 27.949 50.991 1.00 44.67 532 TYR A C 1
ATOM 1691 O O . TYR A 1 262 ? 3.874 28.937 51.441 1.00 41.02 532 TYR A O 1
ATOM 1700 N N . MET A 1 263 ? 1.986 27.920 50.795 1.00 35.63 533 MET A N 1
ATOM 1701 C CA . MET A 1 263 ? 1.136 29.051 51.089 1.00 34.13 533 MET A CA 1
ATOM 1702 C C . MET A 1 263 ? -0.043 28.610 51.921 1.00 40.90 533 MET A C 1
ATOM 1703 O O . MET A 1 263 ? -0.499 27.470 51.824 1.00 43.65 533 MET A O 1
ATOM 1708 N N . GLU A 1 264 ? -0.546 29.531 52.740 1.00 44.65 534 GLU A N 1
ATOM 1709 C CA . GLU A 1 264 ? -1.696 29.288 53.622 1.00 52.28 534 GLU A CA 1
ATOM 1710 C C . GLU A 1 264 ? -2.868 30.219 53.270 1.00 45.93 534 GLU A C 1
ATOM 1711 O O . GLU A 1 264 ? -2.794 31.435 53.429 1.00 47.00 534 GLU A O 1
ATOM 1717 N N . TYR A 1 265 ? -3.958 29.628 52.780 1.00 39.78 535 TYR A N 1
ATOM 1718 C CA . TYR A 1 265 ? -5.154 30.384 52.400 1.00 35.05 535 TYR A CA 1
ATOM 1719 C C . TYR A 1 265 ? -5.907 30.899 53.617 1.00 36.83 535 TYR A C 1
ATOM 1720 O O . TYR A 1 265 ? -6.310 30.128 54.497 1.00 38.97 535 TYR A O 1
ATOM 1729 N N . ASN A 1 266 ? -6.113 32.207 53.655 1.00 36.95 536 ASN A N 1
ATOM 1730 C CA . ASN A 1 266 ? -6.842 32.870 54.745 1.00 37.39 536 ASN A CA 1
ATOM 1731 C C . ASN A 1 266 ? -8.329 32.922 54.409 1.00 39.26 536 ASN A C 1
ATOM 1732 O O . ASN A 1 266 ? -8.763 33.731 53.598 1.00 40.04 536 ASN A O 1
ATOM 1737 N N . LYS A 1 267 ? -9.105 32.015 54.993 1.00 38.13 537 LYS A N 1
ATOM 1738 C CA . LYS A 1 267 ? -10.532 31.952 54.693 1.00 40.27 537 LYS A CA 1
ATOM 1739 C C . LYS A 1 267 ? -11.297 33.219 55.053 1.00 38.55 537 LYS A C 1
ATOM 1740 O O . LYS A 1 267 ? -12.429 33.394 54.625 1.00 44.38 537 LYS A O 1
ATOM 1746 N N . GLU A 1 268 ? -10.700 34.095 55.842 1.00 34.08 538 GLU A N 1
ATOM 1747 C CA . GLU A 1 268 ? -11.391 35.319 56.211 1.00 36.53 538 GLU A CA 1
ATOM 1748 C C . GLU A 1 268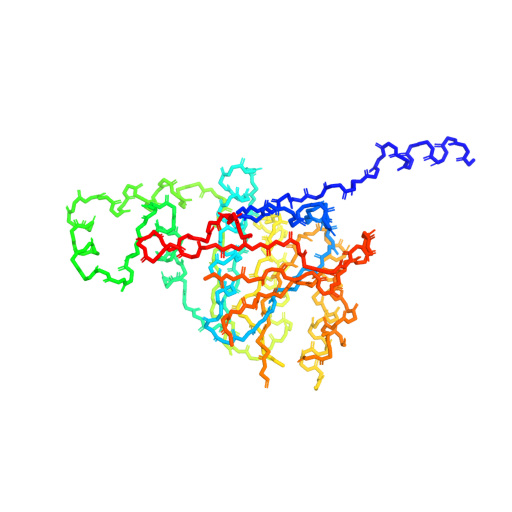 ? -11.035 36.487 55.291 1.00 36.91 538 GLU A C 1
ATOM 1749 O O . GLU A 1 268 ? -11.871 37.342 55.051 1.00 42.68 538 GLU A O 1
ATOM 1751 N N . THR A 1 269 ? -9.799 36.532 54.804 1.00 28.47 539 THR A N 1
ATOM 1752 C CA . THR A 1 269 ? -9.340 37.617 53.933 1.00 27.29 539 THR A CA 1
ATOM 1753 C C . THR A 1 269 ? -9.295 37.210 52.474 1.00 30.05 539 THR A C 1
ATOM 1754 O O . THR A 1 269 ? -9.311 38.066 51.611 1.00 29.69 539 THR A O 1
ATOM 1758 N N . GLY A 1 270 ? -9.257 35.906 52.218 1.00 32.69 540 GLY A N 1
ATOM 1759 C CA . GLY A 1 270 ? -9.218 35.349 50.858 1.00 34.01 540 GLY A CA 1
ATOM 1760 C C . GLY A 1 270 ? -7.834 35.446 50.240 1.00 32.28 540 GLY A C 1
ATOM 1761 O O . GLY A 1 270 ? -7.647 35.168 49.055 1.00 39.84 540 GLY A O 1
ATOM 1762 N N . TRP A 1 271 ? -6.864 35.853 51.044 1.00 27.16 541 TRP A N 1
ATOM 1763 C CA . TRP A 1 271 ? -5.498 35.990 50.583 1.00 27.39 541 TRP A CA 1
ATOM 1764 C C . TRP A 1 271 ? -4.707 34.721 50.862 1.00 28.76 541 TRP A C 1
ATOM 1765 O O . TRP A 1 271 ? -4.832 34.113 51.923 1.00 34.07 541 TRP A O 1
ATOM 1776 N N . LEU A 1 272 ? -3.843 34.354 49.921 1.00 27.07 542 LEU A N 1
ATOM 1777 C CA . LEU A 1 272 ? -2.969 33.217 50.107 1.00 24.68 542 LEU A CA 1
ATOM 1778 C C . LEU A 1 272 ? -1.744 33.768 50.813 1.00 26.72 542 LEU A C 1
ATOM 1779 O O . LEU A 1 272 ? -1.095 34.685 50.307 1.00 32.26 542 LEU A O 1
ATOM 1784 N N . GLU A 1 273 ? -1.432 33.262 51.999 1.00 29.83 543 GLU A N 1
ATOM 1785 C CA . GLU A 1 273 ? -0.283 33.784 52.763 1.00 30.13 543 GLU A CA 1
ATOM 1786 C C . GLU A 1 273 ? 0.931 32.863 52.775 1.00 34.94 543 GLU A C 1
ATOM 1787 O O . GLU A 1 273 ? 0.817 31.651 52.640 1.00 39.28 543 GLU A O 1
ATOM 1793 N N . PRO A 1 274 ? 2.078 33.438 52.993 1.00 38.28 544 PRO A N 1
ATOM 1794 C CA . PRO A 1 274 ? 3.306 32.632 53.027 1.00 43.03 544 PRO A CA 1
ATOM 1795 C C . PRO A 1 274 ? 3.270 31.792 54.301 1.00 49.50 544 PRO A C 1
ATOM 1796 O O . PRO A 1 274 ? 2.724 32.203 55.336 1.00 50.90 544 PRO A O 1
ATOM 1800 N N . SER A 1 275 ? 3.791 30.576 54.186 1.00 57.04 545 SER A N 1
ATOM 1801 C CA . SER A 1 275 ? 3.761 29.611 55.287 1.00 62.14 545 SER A CA 1
ATOM 1802 C C . SER A 1 275 ? 5.108 29.268 55.936 1.00 66.19 545 SER A C 1
ATOM 1803 O O . SER A 1 275 ? 6.206 29.542 55.432 1.00 61.45 545 SER A O 1
ATOM 1806 N N . SER A 1 276 ? 4.981 28.646 57.100 1.00 75.53 546 SER A N 1
ATOM 1807 C CA . SER A 1 276 ? 6.113 28.211 57.906 1.00 83.74 546 SER A CA 1
ATOM 1808 C C . SER A 1 276 ? 6.220 26.673 57.917 1.00 90.20 546 SER A C 1
ATOM 1809 O O . SER A 1 276 ? 6.730 26.096 58.875 1.00 97.86 546 SER A O 1
ATOM 1812 N N . TYR A 1 277 ? 5.710 26.016 56.868 1.00 91.42 547 TYR A N 1
ATOM 1813 C CA . TYR A 1 277 ? 5.718 24.541 56.776 1.00 93.30 547 TYR A CA 1
ATOM 1814 C C . TYR A 1 277 ? 7.122 23.924 56.925 1.00 94.75 547 TYR A C 1
ATOM 1815 O O . TYR A 1 277 ? 7.309 23.000 57.730 1.00 97.65 547 TYR A O 1
#

Secondary structure (P-SEA, 3-state):
caaaaaaaaaaccccccccccccccccccccccccbbbbbbbcccccaaaaaaaaaaaaacccbbbbbbbbccccaaaaaaaaaaaaacccccccaaaaaaaaaaaaaaaaaaaccccccbbbbcccccccaaaaaaaaaaaaccccccbbbbcccccccaaaaaaaaaaaaaaaaccbbbbbbbccccccccccccbbbbbbccccbbbbcccccccccccccbbbbbcccccccccccc

B-factor: mean 47.6, std 21.06, range [7.5, 98.98]

Organism: Escherichia phage T7 (NCBI:txid10760)

Solvent-accessible surface area: 12334 Å² total